Protein AF-A0A0G4KKL7-F1 (afdb_monomer_lite)

Foldseek 3Di:
DDDDDDDDDDDDDDDDDDDDDDDDDDDDDDDDDDDDDDDDDDDDDDDDPDPPPQVVPLPPDDLVNLLVLLVQQLVCCVPPVGSPPCNVVVLSNLVSQLVCLVVVNHPDDLVSCLSSVVLVSLVSLLPRDDDDDDDDDDPDPSNVSNVSSVSSNVSCCVVCPPSSVCSVVVVVVVVCVPPQPAWDFDPDVPDPDTDIDRPPPPPDPDPPPDDDDD

Organism: Verticillium longisporum (NCBI:txid100787)

Secondary structure (DSSP, 8-state):
----PPPP---------------------------------------------S-TTS----HHHHHHHHHHHHHHHHHHSS-GGGHHHHHHHHHHHHHHHHTT--S--HHHHHHTTHHHHHHHHHHS------SSS---HHHHHHHHHHHHHHHHHHHHTHHHHTHHHHHHHHHHHTT---EEEE--TTSSSPEEEE----------------

pLDDT: mean 70.02, std 21.3, range [37.31, 96.19]

Sequence (214 aa):
MSATMAPVQAINVLDPMRLRQRAQRPTPTPSHRRTRQHAKSPLSRSETPSTDDRPADALSMDEDALLDLCDSVRASLRDSQTLGARASHVSKILHSFLEAENQAIPLVDAAIIRHACLDKLLADIIATPRSPPAAEGVPSPLSLDVTTAQRLKKAWETRFRDDYFSMDDARLRSLQRGRLKDVDHAVQQKDQFERYIARASCSDSAVADFEPGQ

Structure (mmCIF, N/CA/C/O backbone):
data_AF-A0A0G4KKL7-F1
#
_entry.id   AF-A0A0G4KKL7-F1
#
loop_
_atom_site.group_PDB
_atom_site.id
_atom_site.type_symbol
_atom_site.label_atom_id
_atom_site.label_alt_id
_atom_site.label_comp_id
_atom_site.label_asym_id
_atom_site.label_entity_id
_atom_site.label_seq_id
_atom_site.pdbx_PDB_ins_code
_atom_site.Cartn_x
_atom_site.Cartn_y
_atom_site.Cartn_z
_atom_site.occupancy
_atom_site.B_iso_or_equiv
_atom_site.auth_seq_id
_atom_site.auth_comp_id
_atom_site.auth_asym_id
_atom_site.auth_atom_id
_atom_site.pdbx_PDB_model_num
ATOM 1 N N . MET A 1 1 ? 11.651 45.899 44.081 1.00 44.78 1 MET A N 1
ATOM 2 C CA . MET A 1 1 ? 11.246 44.939 43.034 1.00 44.78 1 MET A CA 1
ATOM 3 C C . MET A 1 1 ? 11.796 45.471 41.725 1.00 44.78 1 MET A C 1
ATOM 5 O O . MET A 1 1 ? 11.282 46.453 41.211 1.00 44.78 1 MET A O 1
ATOM 9 N N . SER A 1 2 ? 12.947 44.942 41.316 1.00 43.88 2 SER A N 1
ATOM 10 C CA . SER A 1 2 ? 13.795 45.500 40.259 1.00 43.88 2 SER A CA 1
ATOM 11 C C . SER A 1 2 ? 13.382 44.963 38.892 1.00 43.88 2 SER A C 1
ATOM 13 O O . SER A 1 2 ? 13.305 43.751 38.710 1.00 43.88 2 SER A O 1
ATOM 15 N N . ALA A 1 3 ? 13.136 45.866 37.943 1.00 46.41 3 ALA A N 1
ATOM 16 C CA . ALA A 1 3 ? 12.960 45.558 36.531 1.00 46.41 3 ALA A CA 1
ATOM 17 C C . ALA A 1 3 ? 14.300 45.782 35.812 1.00 46.41 3 ALA A C 1
ATOM 19 O O . ALA A 1 3 ? 14.802 46.903 35.769 1.00 46.41 3 ALA A O 1
ATOM 20 N N . THR A 1 4 ? 14.889 44.716 35.271 1.00 57.56 4 THR A N 1
ATOM 21 C CA . THR A 1 4 ? 16.110 44.775 34.458 1.00 57.56 4 THR A CA 1
ATOM 22 C C . THR A 1 4 ? 15.718 44.698 32.985 1.00 57.56 4 THR A C 1
ATOM 24 O O . THR A 1 4 ? 15.349 43.635 32.493 1.00 57.56 4 THR A O 1
ATOM 27 N N . MET A 1 5 ? 15.788 45.833 32.285 1.00 43.22 5 MET A N 1
ATOM 28 C CA . MET A 1 5 ? 15.813 45.891 30.820 1.00 43.22 5 MET A CA 1
ATOM 29 C C . MET A 1 5 ? 17.252 45.688 30.331 1.00 43.22 5 MET A C 1
ATOM 31 O O . MET A 1 5 ? 18.168 46.342 30.827 1.00 43.22 5 MET A O 1
ATOM 35 N N . ALA A 1 6 ? 17.445 44.814 29.344 1.00 52.78 6 ALA A N 1
ATOM 36 C CA . ALA A 1 6 ? 18.704 44.664 28.617 1.00 52.78 6 ALA A CA 1
ATOM 37 C C . ALA A 1 6 ? 18.638 45.430 27.277 1.00 52.78 6 ALA A C 1
ATOM 39 O O . ALA A 1 6 ? 17.612 45.344 26.596 1.00 52.78 6 ALA A O 1
ATOM 40 N N . PRO A 1 7 ? 19.692 46.166 26.876 1.00 57.19 7 PRO A N 1
ATOM 41 C CA . PRO A 1 7 ? 19.723 46.872 25.601 1.00 57.19 7 PRO A CA 1
ATOM 42 C C . PRO A 1 7 ? 20.279 46.025 24.446 1.00 57.19 7 PRO A C 1
ATOM 44 O O . PRO A 1 7 ? 21.209 45.233 24.594 1.00 57.19 7 PRO A O 1
ATOM 47 N N . VAL A 1 8 ? 19.704 46.282 23.272 1.00 48.22 8 VAL A N 1
ATOM 48 C CA . VAL A 1 8 ? 20.134 45.866 21.933 1.00 48.22 8 VAL A CA 1
ATOM 49 C C . VAL A 1 8 ? 21.507 46.466 21.617 1.00 48.22 8 VAL A C 1
ATOM 51 O O . VAL A 1 8 ? 21.688 47.676 21.747 1.00 48.22 8 VAL A O 1
ATOM 54 N N . GLN A 1 9 ? 22.457 45.650 21.149 1.00 50.41 9 GLN A N 1
ATOM 55 C CA . GLN A 1 9 ? 23.682 46.143 20.517 1.00 50.41 9 GLN A CA 1
ATOM 56 C C . GLN A 1 9 ? 23.750 45.702 19.056 1.00 50.41 9 GLN A C 1
ATOM 58 O O . GLN A 1 9 ? 23.796 44.516 18.734 1.00 50.41 9 GLN A O 1
ATOM 63 N N . ALA A 1 10 ? 23.742 46.711 18.189 1.00 45.53 10 ALA A N 1
ATOM 64 C CA . ALA A 1 10 ? 24.123 46.646 16.791 1.00 45.53 10 ALA A CA 1
ATOM 65 C C . ALA A 1 10 ? 25.650 46.529 16.677 1.00 45.53 10 ALA A C 1
ATOM 67 O O . ALA A 1 10 ? 26.373 47.198 17.415 1.00 45.53 10 ALA A O 1
ATOM 68 N N . ILE A 1 11 ? 26.142 45.731 15.727 1.00 49.78 11 ILE A N 1
ATOM 69 C CA . ILE A 1 11 ? 27.563 45.703 15.367 1.00 49.78 11 ILE A CA 1
ATOM 70 C C . ILE A 1 11 ? 27.706 45.971 13.868 1.00 49.78 11 ILE A C 1
ATOM 72 O O . ILE A 1 11 ? 27.417 45.131 13.023 1.00 49.78 11 ILE A O 1
ATOM 76 N N . ASN A 1 12 ? 28.101 47.216 13.612 1.00 41.88 12 ASN A N 1
ATOM 77 C CA . ASN A 1 12 ? 29.030 47.742 12.616 1.00 41.88 12 ASN A CA 1
ATOM 78 C C . ASN A 1 12 ? 29.334 46.940 11.340 1.00 41.88 12 ASN A C 1
ATOM 80 O O . ASN A 1 12 ? 30.017 45.919 11.338 1.00 41.88 12 ASN A O 1
ATOM 84 N N . VAL A 1 13 ? 28.969 47.593 10.239 1.00 47.12 13 VAL A N 1
ATOM 85 C CA . VAL A 1 13 ? 29.627 47.583 8.929 1.00 47.12 13 VAL A CA 1
ATOM 86 C C . VAL A 1 13 ? 31.031 48.201 9.046 1.00 47.12 13 VAL A C 1
ATOM 88 O O . VAL A 1 13 ? 31.152 49.299 9.590 1.00 47.12 13 VAL A O 1
ATOM 91 N N . LEU A 1 14 ? 32.066 47.565 8.477 1.00 43.22 14 LEU A N 1
ATOM 92 C CA . LEU A 1 14 ? 33.215 48.288 7.913 1.00 43.22 14 LEU A CA 1
ATOM 93 C C . LEU A 1 14 ? 33.933 47.497 6.796 1.00 43.22 14 LEU A C 1
ATOM 95 O O . LEU A 1 14 ? 34.240 46.317 6.926 1.00 43.22 14 LEU A O 1
ATOM 99 N N . ASP A 1 15 ? 34.132 48.242 5.715 1.00 42.09 15 ASP A N 1
ATOM 100 C CA . ASP A 1 15 ? 34.657 48.041 4.352 1.00 42.09 15 ASP A CA 1
ATOM 101 C C . ASP A 1 15 ? 36.208 47.809 4.294 1.00 42.09 15 ASP A C 1
ATOM 103 O O . ASP A 1 15 ? 36.817 47.617 5.346 1.00 42.09 15 ASP A O 1
ATOM 107 N N . PRO A 1 16 ? 36.954 48.063 3.189 1.00 52.03 16 PRO A N 1
ATOM 108 C CA . PRO A 1 16 ? 37.095 47.418 1.868 1.00 52.03 16 PRO A CA 1
ATOM 109 C C . PRO A 1 16 ? 38.542 46.910 1.561 1.00 52.03 16 PRO A C 1
ATOM 111 O O . PRO A 1 16 ? 39.519 4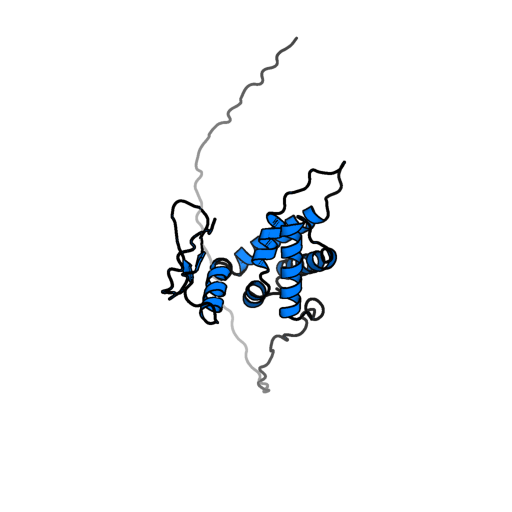7.257 2.216 1.00 52.03 16 PRO A O 1
ATOM 114 N N . MET A 1 17 ? 38.693 46.190 0.437 1.00 41.97 17 MET A N 1
ATOM 115 C CA . MET A 1 17 ? 39.829 46.231 -0.520 1.00 41.97 17 MET A CA 1
ATOM 116 C C . MET A 1 17 ? 41.295 46.226 -0.016 1.00 41.97 17 MET A C 1
ATOM 118 O O . MET A 1 17 ? 41.871 47.269 0.292 1.00 41.97 17 MET A O 1
ATOM 122 N N . ARG A 1 18 ? 42.004 45.104 -0.245 1.00 49.03 18 ARG A N 1
ATOM 123 C CA . ARG A 1 18 ? 43.438 45.120 -0.620 1.00 49.03 18 ARG A CA 1
ATOM 124 C C . ARG A 1 18 ? 43.801 44.105 -1.715 1.00 49.03 18 ARG A C 1
ATOM 126 O O . ARG A 1 18 ? 44.041 42.932 -1.479 1.00 49.03 18 ARG A O 1
ATOM 133 N N . LEU A 1 19 ? 43.827 44.649 -2.929 1.00 44.50 19 LEU A N 1
ATOM 134 C CA . LEU A 1 19 ? 44.804 44.516 -4.018 1.00 44.50 19 LEU A CA 1
ATOM 135 C C . LEU A 1 19 ? 45.992 43.515 -3.888 1.00 44.50 19 LEU A C 1
ATOM 137 O O . LEU A 1 19 ? 46.786 43.603 -2.955 1.00 44.50 19 LEU A O 1
ATOM 141 N N . ARG A 1 20 ? 46.243 42.829 -5.026 1.00 48.22 20 ARG A N 1
ATOM 142 C CA . ARG A 1 20 ? 47.501 42.205 -5.536 1.00 48.22 20 ARG A CA 1
ATOM 143 C C . ARG A 1 20 ? 47.835 40.822 -4.935 1.00 48.22 20 ARG A C 1
ATOM 145 O O . ARG A 1 20 ? 47.800 40.654 -3.736 1.00 48.22 20 ARG A O 1
ATOM 152 N N . GLN A 1 21 ? 48.205 39.785 -5.693 1.00 49.94 21 GLN A N 1
ATOM 153 C CA . GLN A 1 21 ? 49.172 39.749 -6.794 1.00 49.94 21 GLN A CA 1
ATOM 154 C C . GLN A 1 21 ? 48.898 38.612 -7.802 1.00 49.94 21 GLN A C 1
ATOM 156 O O . GLN A 1 21 ? 48.327 37.573 -7.495 1.00 49.94 21 GLN A O 1
ATOM 161 N N . ARG A 1 22 ? 49.370 38.855 -9.024 1.00 46.00 22 ARG A N 1
ATOM 162 C CA . ARG A 1 22 ? 49.388 38.006 -10.217 1.00 46.00 22 ARG A CA 1
ATOM 163 C C . ARG A 1 22 ? 50.756 37.316 -10.308 1.00 46.00 22 ARG A C 1
ATOM 165 O O . ARG A 1 22 ? 51.746 38.034 -10.356 1.00 46.00 22 ARG A O 1
ATOM 172 N N . ALA A 1 23 ? 50.811 35.988 -10.416 1.00 42.03 23 ALA A N 1
ATOM 173 C CA . ALA A 1 23 ? 51.944 35.221 -10.972 1.00 42.03 23 ALA A CA 1
ATOM 174 C C . ALA A 1 23 ? 51.458 33.781 -11.258 1.00 42.03 23 ALA A C 1
ATOM 176 O O . ALA A 1 23 ? 51.039 33.086 -10.346 1.00 42.03 23 ALA A O 1
ATOM 177 N N . GLN A 1 24 ? 51.133 33.435 -12.507 1.00 42.59 24 GLN A N 1
ATOM 178 C CA . GLN A 1 24 ? 51.995 32.759 -13.496 1.00 42.59 24 GLN A CA 1
ATOM 179 C C . GLN A 1 24 ? 52.303 31.271 -13.187 1.00 42.59 24 GLN A C 1
ATOM 181 O O . GLN A 1 24 ? 52.917 30.935 -12.184 1.00 42.59 24 GLN A O 1
ATOM 186 N N . ARG A 1 25 ? 51.850 30.402 -14.112 1.00 45.75 25 ARG A N 1
ATOM 187 C CA . ARG A 1 25 ? 52.109 28.948 -14.245 1.00 45.75 25 ARG A CA 1
ATOM 188 C C . ARG A 1 25 ? 53.609 28.628 -14.381 1.00 45.75 25 ARG A C 1
ATOM 190 O O . ARG A 1 25 ? 54.358 29.470 -14.868 1.00 45.75 25 ARG A O 1
ATOM 197 N N . PRO A 1 26 ? 53.993 27.353 -14.179 1.00 48.41 26 PRO A N 1
ATOM 198 C CA . PRO A 1 26 ? 54.443 26.599 -15.355 1.00 48.41 26 PRO A CA 1
ATOM 199 C C . PRO A 1 26 ? 53.881 25.169 -15.477 1.00 48.41 26 PRO A C 1
ATOM 201 O O . PRO A 1 26 ? 53.512 24.503 -14.517 1.00 48.41 26 PRO A O 1
ATOM 204 N N . THR A 1 27 ? 53.811 24.749 -16.736 1.00 63.09 27 THR A N 1
ATOM 205 C CA . THR A 1 27 ? 53.467 23.441 -17.316 1.00 63.09 27 THR A CA 1
ATOM 206 C C . THR A 1 27 ? 54.493 22.336 -17.020 1.00 63.09 27 THR A C 1
ATOM 208 O O . THR A 1 27 ? 55.684 22.637 -16.993 1.00 63.09 27 THR A O 1
ATOM 211 N N . PRO A 1 28 ? 54.090 21.052 -16.951 1.00 54.44 28 PRO A N 1
ATOM 212 C CA . PRO A 1 28 ? 55.011 19.921 -17.065 1.00 54.44 28 PRO A CA 1
ATOM 213 C C . PRO A 1 28 ? 55.183 19.468 -18.531 1.00 54.44 28 PRO A C 1
ATOM 215 O O . PRO A 1 28 ? 54.204 19.270 -19.249 1.00 54.44 28 PRO A O 1
ATOM 218 N N . THR A 1 29 ? 56.431 19.276 -18.965 1.00 58.38 29 THR A N 1
ATOM 219 C CA . THR A 1 29 ? 56.821 18.643 -20.245 1.00 58.38 29 THR A CA 1
ATOM 220 C C . THR A 1 29 ? 57.598 17.337 -20.009 1.00 58.38 29 THR A C 1
ATOM 222 O O . THR A 1 29 ? 58.081 17.110 -18.900 1.00 58.38 29 THR A O 1
ATOM 225 N N . PRO A 1 30 ? 57.669 16.448 -21.021 1.00 56.47 30 PRO A N 1
ATOM 226 C CA . PRO A 1 30 ? 57.652 14.995 -20.854 1.00 56.47 30 PRO A CA 1
ATOM 227 C C . PRO A 1 30 ? 59.049 14.361 -20.868 1.00 56.47 30 PRO A C 1
ATOM 229 O O . PRO A 1 30 ? 60.007 14.964 -21.346 1.00 56.47 30 PRO A O 1
ATOM 232 N N . SER A 1 31 ? 59.153 13.100 -20.428 1.00 44.56 31 SER A N 1
ATOM 233 C CA . SER A 1 31 ? 60.350 12.288 -20.664 1.00 44.56 31 SER A CA 1
ATOM 234 C C . SER A 1 31 ? 60.025 10.867 -21.140 1.00 44.56 31 SER A C 1
ATOM 236 O O . SER A 1 31 ? 59.065 10.229 -20.712 1.00 44.56 31 SER A O 1
ATOM 238 N N . HIS A 1 32 ? 60.844 10.446 -22.100 1.00 41.75 32 HIS A N 1
ATOM 239 C CA . HIS A 1 32 ? 60.801 9.287 -22.994 1.00 41.75 32 HIS A CA 1
ATOM 240 C C . HIS A 1 32 ? 60.849 7.921 -22.274 1.00 41.75 32 HIS A C 1
ATOM 242 O O . HIS A 1 32 ? 61.602 7.730 -21.330 1.00 41.75 32 HIS A O 1
ATOM 248 N N . ARG A 1 33 ? 59.990 6.956 -22.639 1.00 45.69 33 ARG A N 1
ATOM 249 C CA . ARG A 1 33 ? 60.170 5.880 -23.655 1.00 45.69 33 ARG A CA 1
ATOM 250 C C . ARG A 1 33 ? 61.322 4.884 -23.395 1.00 45.69 33 ARG A C 1
ATOM 252 O O . ARG A 1 33 ? 62.470 5.187 -23.695 1.00 45.69 33 ARG A O 1
ATOM 259 N N . ARG A 1 34 ? 60.964 3.629 -23.076 1.00 44.31 34 ARG A N 1
ATOM 260 C CA . ARG A 1 34 ? 61.624 2.368 -23.517 1.00 44.31 34 ARG A CA 1
ATOM 261 C C . ARG A 1 34 ? 60.657 1.187 -23.290 1.00 44.31 34 ARG A C 1
ATOM 263 O O . ARG A 1 34 ? 60.292 0.910 -22.162 1.00 44.31 34 ARG A O 1
ATOM 270 N N . THR A 1 35 ? 59.914 0.767 -24.317 1.00 48.34 35 THR A N 1
ATOM 271 C CA . THR A 1 35 ? 60.114 -0.398 -25.222 1.00 48.34 35 THR A CA 1
ATOM 272 C C . THR A 1 35 ? 59.902 -1.798 -24.630 1.00 48.34 35 THR A C 1
ATOM 274 O O . THR A 1 35 ? 60.781 -2.314 -23.957 1.00 48.34 35 THR A O 1
ATOM 277 N N . ARG A 1 36 ? 58.784 -2.400 -25.087 1.00 45.41 36 ARG A N 1
ATOM 278 C CA . ARG A 1 36 ? 58.552 -3.779 -25.582 1.00 45.41 36 ARG A CA 1
ATOM 279 C C . ARG A 1 36 ? 59.017 -4.967 -24.727 1.00 45.41 36 ARG A C 1
ATOM 281 O O . ARG A 1 36 ? 60.213 -5.171 -24.594 1.00 45.41 36 ARG A O 1
ATOM 288 N N . GLN A 1 37 ? 58.085 -5.891 -24.460 1.00 47.28 37 GLN A N 1
ATOM 289 C CA . GLN A 1 37 ? 58.114 -7.246 -25.039 1.00 47.28 37 GLN A CA 1
ATOM 290 C C . GLN A 1 37 ? 56.765 -7.975 -24.898 1.00 47.28 37 GLN A C 1
ATOM 292 O O . GLN A 1 37 ? 55.913 -7.610 -24.097 1.00 47.28 37 GLN A O 1
ATOM 297 N N . HIS A 1 38 ? 56.570 -8.935 -25.798 1.00 44.78 38 HIS A N 1
ATOM 298 C CA . HIS A 1 38 ? 55.345 -9.656 -26.121 1.00 44.78 38 HIS A CA 1
ATOM 299 C C . HIS A 1 38 ? 55.000 -10.751 -25.101 1.00 44.78 38 HIS A C 1
ATOM 301 O O . HIS A 1 38 ? 55.885 -11.501 -24.711 1.00 44.78 38 HIS A O 1
ATOM 307 N N . ALA A 1 39 ? 53.708 -10.963 -24.841 1.00 43.75 39 ALA A N 1
ATOM 308 C CA . ALA A 1 39 ? 53.155 -12.297 -24.603 1.00 43.75 39 ALA A CA 1
ATOM 309 C C . ALA A 1 39 ? 51.667 -12.327 -24.991 1.00 43.75 39 ALA A C 1
ATOM 311 O O . ALA A 1 39 ? 50.901 -11.422 -24.675 1.00 43.75 39 ALA A O 1
ATOM 312 N N . LYS A 1 40 ? 51.302 -13.361 -25.749 1.00 45.84 40 LYS A N 1
ATOM 313 C CA . LYS A 1 40 ? 49.960 -13.690 -26.238 1.00 45.84 40 LYS A CA 1
ATOM 314 C C . LYS A 1 40 ? 49.187 -14.413 -25.131 1.00 45.84 40 LYS A C 1
ATOM 316 O O . LYS A 1 40 ? 49.777 -15.317 -24.545 1.00 45.84 40 LYS A O 1
ATOM 321 N N . SER A 1 41 ? 47.901 -14.102 -24.930 1.00 39.34 41 SER A N 1
ATOM 322 C CA . SER A 1 41 ? 46.812 -15.043 -24.562 1.00 39.34 41 SER A CA 1
ATOM 323 C C . SER A 1 41 ? 45.499 -14.301 -24.235 1.00 39.34 41 SER A C 1
ATOM 325 O O . SER A 1 41 ? 45.538 -13.083 -24.075 1.00 39.34 41 SER A O 1
ATOM 327 N N . PRO A 1 42 ? 44.334 -14.981 -24.286 1.00 50.59 42 PRO A N 1
ATOM 328 C CA . PRO A 1 42 ? 43.184 -14.498 -25.045 1.00 50.59 42 PRO A CA 1
ATOM 329 C C . PRO A 1 42 ? 42.015 -13.948 -24.211 1.00 50.59 42 PRO A C 1
ATOM 331 O O . PRO A 1 42 ? 41.919 -14.121 -23.003 1.00 50.59 42 PRO A O 1
ATOM 334 N N . LEU A 1 43 ? 41.117 -13.306 -24.958 1.00 49.50 43 LEU A N 1
ATOM 335 C CA . LEU A 1 43 ? 39.685 -13.095 -24.741 1.00 49.50 43 LEU A CA 1
ATOM 336 C C . LEU A 1 43 ? 39.014 -13.943 -23.634 1.00 49.50 43 LEU A C 1
ATOM 338 O O . LEU A 1 43 ? 38.922 -15.162 -23.749 1.00 49.50 43 LEU A O 1
ATOM 342 N N . SER A 1 44 ? 38.446 -13.255 -22.642 1.00 42.47 44 SER A N 1
ATOM 343 C CA . SER A 1 44 ? 37.220 -13.557 -21.868 1.00 42.47 44 SER A CA 1
ATOM 344 C C . SER A 1 44 ? 37.012 -12.305 -21.001 1.00 42.47 44 SER A C 1
ATOM 346 O O . SER A 1 44 ? 37.861 -12.015 -20.174 1.00 42.47 44 SER A O 1
ATOM 348 N N . ARG A 1 45 ? 36.070 -11.373 -21.190 1.00 51.16 45 ARG A N 1
ATOM 349 C CA . ARG A 1 45 ? 34.636 -11.424 -21.521 1.00 51.16 45 ARG A CA 1
ATOM 350 C C . ARG A 1 45 ? 33.910 -12.584 -20.854 1.00 51.16 45 ARG A C 1
ATOM 352 O O . ARG A 1 45 ? 33.633 -13.583 -21.501 1.00 51.16 45 ARG A O 1
ATOM 359 N N . SER A 1 46 ? 33.648 -12.410 -19.561 1.00 43.66 46 SER A N 1
ATOM 360 C CA . SER A 1 46 ? 32.301 -12.419 -18.976 1.00 43.66 46 SER A CA 1
ATOM 361 C C . SER A 1 46 ? 32.433 -12.339 -17.458 1.00 43.66 46 SER A C 1
ATOM 363 O O . SER A 1 46 ? 32.570 -13.357 -16.796 1.00 43.66 46 SER A O 1
ATOM 365 N N . GLU A 1 47 ? 32.373 -11.131 -16.909 1.00 44.25 47 GLU A N 1
ATOM 366 C CA . GLU A 1 47 ? 31.916 -10.943 -15.532 1.00 44.25 47 GLU A CA 1
ATOM 367 C C . GLU A 1 47 ? 30.520 -10.340 -15.641 1.00 44.25 47 GLU A C 1
ATOM 369 O O . GLU A 1 47 ? 30.318 -9.131 -15.739 1.00 44.25 47 GLU A O 1
ATOM 374 N N . THR A 1 48 ? 29.544 -11.232 -15.765 1.00 48.28 48 THR A N 1
ATOM 375 C CA . THR A 1 48 ? 28.163 -10.927 -15.410 1.00 48.28 48 THR A CA 1
ATOM 376 C C . THR A 1 48 ? 28.147 -10.579 -13.921 1.00 48.28 48 THR A C 1
ATOM 378 O O . THR A 1 48 ? 28.670 -11.375 -13.137 1.00 48.28 48 THR A O 1
ATOM 381 N N . PRO A 1 49 ? 27.564 -9.448 -13.489 1.00 47.25 49 PRO A N 1
ATOM 382 C CA . PRO A 1 49 ? 27.298 -9.246 -12.074 1.00 47.25 49 PRO A CA 1
ATOM 383 C C . PRO A 1 49 ? 26.296 -10.320 -11.641 1.00 47.25 49 PRO A C 1
ATOM 385 O O . PRO A 1 49 ? 25.156 -10.349 -12.110 1.00 47.25 49 PRO A O 1
ATOM 388 N N . SER A 1 50 ? 26.777 -11.250 -10.815 1.00 37.84 50 SER A N 1
ATOM 389 C CA . SER A 1 50 ? 25.998 -12.338 -10.236 1.00 37.84 50 SER A CA 1
ATOM 390 C C . SER A 1 50 ? 24.793 -11.747 -9.514 1.00 37.84 50 SER A C 1
ATOM 392 O O . SER A 1 50 ? 24.919 -11.090 -8.483 1.00 37.84 50 SER A O 1
ATOM 394 N N . THR A 1 51 ? 23.629 -11.931 -10.123 1.00 55.91 51 THR A N 1
ATOM 395 C CA . THR A 1 51 ? 22.323 -11.643 -9.543 1.00 55.91 51 THR A CA 1
ATOM 396 C C . THR A 1 51 ? 21.901 -12.900 -8.801 1.00 55.91 51 THR A C 1
ATOM 398 O O . THR A 1 51 ? 21.122 -13.665 -9.345 1.00 55.91 51 THR A O 1
ATOM 401 N N . ASP A 1 52 ? 22.483 -13.177 -7.635 1.00 50.69 52 ASP A N 1
ATOM 402 C CA . ASP A 1 52 ? 21.902 -14.150 -6.700 1.00 50.69 52 ASP A CA 1
ATOM 403 C C . ASP A 1 52 ? 22.602 -14.095 -5.340 1.00 50.69 52 ASP A C 1
ATOM 405 O O . ASP A 1 52 ? 23.415 -14.933 -4.988 1.00 50.69 52 ASP A O 1
ATOM 409 N N . ASP A 1 53 ? 22.327 -13.031 -4.597 1.00 47.88 53 ASP A N 1
ATOM 410 C CA . ASP A 1 53 ? 22.354 -13.043 -3.128 1.00 47.88 53 ASP A CA 1
ATOM 411 C C . ASP A 1 53 ? 21.313 -12.020 -2.656 1.00 47.88 53 ASP A C 1
ATOM 413 O O . ASP A 1 53 ? 21.547 -11.104 -1.866 1.00 47.88 53 ASP A O 1
ATOM 417 N N . ARG A 1 54 ? 20.121 -12.122 -3.249 1.00 49.50 54 ARG A N 1
ATOM 418 C CA . ARG A 1 54 ? 18.933 -11.442 -2.745 1.00 49.50 54 ARG A CA 1
ATOM 419 C C . ARG A 1 54 ? 18.455 -12.305 -1.571 1.00 49.50 54 ARG A C 1
ATOM 421 O O . ARG A 1 54 ? 18.329 -13.510 -1.772 1.00 49.50 54 ARG A O 1
ATOM 428 N N . PRO A 1 55 ? 18.218 -11.765 -0.361 1.00 45.50 55 PRO A N 1
ATOM 429 C CA . PRO A 1 55 ? 17.743 -12.564 0.767 1.00 45.50 55 PRO A CA 1
ATOM 430 C C . PRO A 1 55 ? 16.373 -13.161 0.415 1.00 45.50 55 PRO A C 1
ATOM 432 O O . PRO A 1 55 ? 15.341 -12.498 0.515 1.00 45.50 55 PRO A O 1
ATOM 435 N N . ALA A 1 56 ? 16.396 -14.403 -0.071 1.00 45.75 56 ALA A N 1
ATOM 436 C CA . ALA A 1 56 ? 15.293 -15.072 -0.756 1.00 45.75 56 ALA A CA 1
ATOM 437 C C . ALA A 1 56 ? 14.108 -15.405 0.165 1.00 45.75 56 ALA A C 1
ATOM 439 O O . ALA A 1 56 ? 13.012 -15.675 -0.315 1.00 45.75 56 ALA A O 1
ATOM 440 N N . ASP A 1 57 ? 14.292 -15.317 1.482 1.00 44.78 57 ASP A N 1
ATOM 441 C CA . ASP A 1 57 ? 13.269 -15.698 2.458 1.00 44.78 57 ASP A CA 1
ATOM 442 C C . ASP A 1 57 ? 12.345 -14.554 2.893 1.00 44.78 57 ASP A C 1
ATOM 444 O O . ASP A 1 57 ? 11.335 -14.799 3.551 1.00 44.78 57 ASP A O 1
ATOM 448 N N . ALA A 1 58 ? 12.636 -13.298 2.534 1.00 47.59 58 ALA A N 1
ATOM 449 C CA . ALA A 1 58 ? 11.807 -12.176 2.979 1.00 47.59 58 ALA A CA 1
ATOM 450 C C . ALA A 1 58 ? 10.503 -12.013 2.175 1.00 47.59 58 ALA A C 1
ATOM 452 O O . ALA A 1 58 ? 9.604 -11.325 2.652 1.00 47.59 58 ALA A O 1
ATOM 453 N N . LEU A 1 59 ? 10.390 -12.636 0.991 1.00 54.00 59 LEU A N 1
ATOM 454 C CA . LEU A 1 59 ? 9.189 -12.614 0.145 1.00 54.00 59 LEU A CA 1
ATOM 455 C C . LEU A 1 59 ? 9.001 -13.885 -0.700 1.00 54.00 59 LEU A C 1
ATOM 457 O O . LEU A 1 59 ? 8.737 -13.809 -1.896 1.00 54.00 59 LEU A O 1
ATOM 461 N N . SER A 1 60 ? 9.038 -15.069 -0.094 1.00 58.81 60 SER A N 1
ATOM 462 C CA . SER A 1 60 ? 8.467 -16.266 -0.744 1.00 58.81 60 SER A CA 1
ATOM 463 C C . SER A 1 60 ? 6.927 -16.245 -0.795 1.00 58.81 60 SER A C 1
ATOM 465 O O . SER A 1 60 ? 6.289 -17.252 -1.094 1.00 58.81 60 SER A O 1
ATOM 467 N N . MET A 1 61 ? 6.317 -15.106 -0.460 1.00 67.38 61 MET A N 1
ATOM 468 C CA . MET A 1 61 ? 4.880 -14.941 -0.348 1.00 67.38 61 MET A CA 1
ATOM 469 C C . MET A 1 61 ? 4.275 -14.632 -1.715 1.00 67.38 61 MET A C 1
ATOM 471 O O . MET A 1 61 ? 4.678 -13.683 -2.383 1.00 67.38 61 MET A O 1
ATOM 475 N N . ASP A 1 62 ? 3.300 -15.451 -2.091 1.00 87.56 62 ASP A N 1
ATOM 476 C CA . ASP A 1 62 ? 2.519 -15.318 -3.315 1.00 87.56 62 ASP A CA 1
ATOM 477 C C . ASP A 1 62 ? 1.796 -13.958 -3.394 1.00 87.56 62 ASP A C 1
ATOM 479 O O . ASP A 1 62 ? 1.334 -13.425 -2.378 1.00 87.56 62 ASP A O 1
ATOM 483 N N . GLU A 1 63 ? 1.691 -13.397 -4.601 1.00 88.75 63 GLU A N 1
ATOM 484 C CA . GLU A 1 63 ? 1.093 -12.074 -4.834 1.00 88.75 63 GLU A CA 1
ATOM 485 C C . GLU A 1 63 ? -0.381 -12.040 -4.400 1.00 88.75 63 GLU A C 1
ATOM 487 O O . GLU A 1 63 ? -0.837 -11.054 -3.812 1.00 88.75 63 GLU A O 1
ATOM 492 N N . ASP A 1 64 ? -1.107 -13.141 -4.604 1.00 90.31 64 ASP A N 1
ATOM 493 C CA . ASP A 1 64 ? -2.510 -13.271 -4.202 1.00 90.31 64 ASP A CA 1
ATOM 494 C C . ASP A 1 64 ? -2.662 -13.421 -2.683 1.00 90.31 64 ASP A C 1
ATOM 496 O O . ASP A 1 64 ? -3.586 -12.864 -2.086 1.00 90.31 64 ASP A O 1
ATOM 500 N N . ALA A 1 65 ? -1.713 -14.087 -2.017 1.00 91.38 65 ALA A N 1
ATOM 501 C CA . ALA A 1 65 ? -1.674 -14.139 -0.557 1.00 91.38 65 ALA A CA 1
ATOM 502 C C . ALA A 1 65 ? -1.415 -12.752 0.059 1.00 91.38 65 ALA A C 1
ATOM 504 O O . ALA A 1 65 ? -1.918 -12.442 1.146 1.00 91.38 65 ALA A O 1
ATOM 505 N N . LEU A 1 66 ? -0.632 -11.907 -0.625 1.00 93.44 66 LEU A N 1
ATOM 506 C CA . LEU A 1 66 ? -0.392 -10.521 -0.222 1.00 93.44 66 LEU A CA 1
ATOM 507 C C . LEU A 1 66 ? -1.622 -9.646 -0.411 1.00 93.44 66 LEU A C 1
ATOM 509 O O . LEU A 1 66 ? -1.930 -8.851 0.480 1.00 93.44 66 LEU A O 1
ATOM 513 N N . LEU A 1 67 ? -2.343 -9.823 -1.515 1.00 93.75 67 LEU A N 1
ATOM 514 C CA . LEU A 1 67 ? -3.624 -9.163 -1.727 1.00 93.75 67 LEU A CA 1
ATOM 515 C C . LEU A 1 67 ? -4.635 -9.544 -0.633 1.00 93.75 67 LEU A C 1
ATOM 517 O O . LEU A 1 67 ? -5.184 -8.653 0.010 1.00 93.75 67 LEU A O 1
ATOM 521 N N . ASP A 1 68 ? -4.799 -10.835 -0.333 1.00 95.06 68 ASP A N 1
ATOM 522 C CA . ASP A 1 68 ? -5.704 -11.310 0.726 1.00 95.06 68 ASP A CA 1
ATOM 523 C C . ASP A 1 68 ? -5.334 -10.753 2.115 1.00 95.06 68 ASP A C 1
ATOM 525 O O . ASP A 1 68 ? -6.200 -10.340 2.894 1.00 95.06 68 ASP A O 1
ATOM 529 N N . LEU A 1 69 ? -4.033 -10.673 2.429 1.00 94.50 69 LEU A N 1
ATOM 530 C CA . LEU A 1 69 ? -3.567 -10.004 3.646 1.00 94.50 69 LEU A CA 1
ATOM 531 C C . LEU A 1 69 ? -4.009 -8.542 3.685 1.00 94.50 69 LEU A C 1
ATOM 533 O O . LEU A 1 69 ? -4.527 -8.090 4.709 1.00 94.50 69 LEU A O 1
ATOM 537 N N . CYS A 1 70 ? -3.786 -7.812 2.594 1.00 94.69 70 CYS A N 1
ATOM 538 C CA . CYS A 1 70 ? -4.138 -6.404 2.514 1.00 94.69 70 CYS A CA 1
ATOM 539 C C . CYS A 1 70 ? -5.650 -6.218 2.656 1.00 94.69 70 CYS A C 1
ATOM 541 O O . CYS A 1 70 ? -6.075 -5.434 3.500 1.00 94.69 70 CYS A O 1
ATOM 543 N N . ASP A 1 71 ? -6.463 -6.972 1.921 1.00 95.31 71 ASP A N 1
ATOM 544 C CA . ASP A 1 71 ? -7.923 -6.867 1.970 1.00 95.31 71 ASP A CA 1
ATOM 545 C C . ASP A 1 71 ? -8.481 -7.187 3.362 1.00 95.31 71 ASP A C 1
ATOM 547 O O . ASP A 1 71 ? -9.307 -6.438 3.889 1.00 95.31 71 ASP A O 1
ATOM 551 N N . SER A 1 72 ? -7.966 -8.232 4.016 1.00 95.62 72 SER A N 1
ATOM 552 C CA . SER A 1 72 ? -8.357 -8.608 5.379 1.00 95.62 72 SER A CA 1
ATOM 553 C C . SER A 1 72 ? -8.039 -7.514 6.410 1.00 95.62 72 SER A C 1
ATOM 555 O O . SER A 1 72 ? -8.871 -7.184 7.266 1.00 95.62 72 SER A O 1
ATOM 557 N N . VAL A 1 73 ? -6.848 -6.913 6.327 1.00 94.75 73 VAL A N 1
ATOM 558 C CA . VAL A 1 73 ? -6.447 -5.823 7.231 1.00 94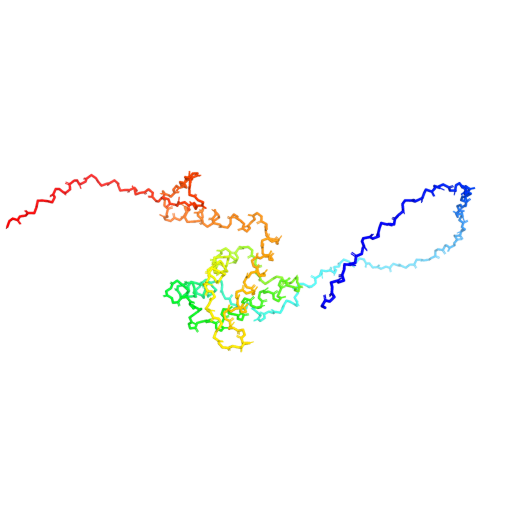.75 73 VAL A CA 1
ATOM 559 C C . VAL A 1 73 ? -7.244 -4.558 6.934 1.00 94.75 73 VAL A C 1
ATOM 561 O O . VAL A 1 73 ? -7.710 -3.899 7.860 1.00 94.75 73 VAL A O 1
ATOM 564 N N . ARG A 1 74 ? -7.465 -4.225 5.660 1.00 94.88 74 ARG A N 1
ATOM 565 C CA . ARG A 1 74 ? -8.256 -3.054 5.263 1.00 94.88 74 ARG A CA 1
ATOM 566 C C . ARG A 1 74 ? -9.715 -3.167 5.694 1.00 94.88 74 ARG A C 1
ATOM 568 O O . ARG A 1 74 ? -10.276 -2.172 6.143 1.00 94.88 74 ARG A O 1
ATOM 575 N N . ALA A 1 75 ? -10.313 -4.356 5.617 1.00 94.12 75 ALA A N 1
ATOM 576 C CA . ALA A 1 75 ? -11.634 -4.613 6.189 1.00 94.12 75 ALA A CA 1
ATOM 577 C C . ALA A 1 75 ? -11.630 -4.360 7.706 1.00 94.12 75 ALA A C 1
ATOM 579 O O . ALA A 1 75 ? -12.432 -3.577 8.207 1.00 94.12 75 ALA A O 1
ATOM 580 N N . SER A 1 76 ? -10.639 -4.903 8.420 1.00 92.50 76 SER A N 1
ATOM 581 C CA . SER A 1 76 ? -10.498 -4.699 9.871 1.00 92.50 76 SER A CA 1
ATOM 582 C C . SER A 1 76 ? -10.324 -3.223 10.253 1.00 92.50 76 SER A C 1
ATOM 584 O O . SER A 1 76 ? -10.922 -2.768 11.230 1.00 92.50 76 SER A O 1
ATOM 586 N N . LEU A 1 77 ? -9.550 -2.459 9.476 1.00 91.88 77 LEU A N 1
ATOM 587 C CA . LEU A 1 77 ? -9.341 -1.024 9.683 1.00 91.88 77 LEU A CA 1
ATOM 588 C C . LEU A 1 77 ? -10.629 -0.220 9.476 1.00 91.88 77 LEU A C 1
ATOM 590 O O . LEU A 1 77 ? -10.882 0.719 10.229 1.00 91.88 77 LEU A O 1
ATOM 594 N N . ARG A 1 78 ? -11.462 -0.600 8.501 1.00 91.06 78 ARG A N 1
ATOM 595 C CA . ARG A 1 78 ? -12.764 0.040 8.256 1.00 91.06 78 ARG A CA 1
AT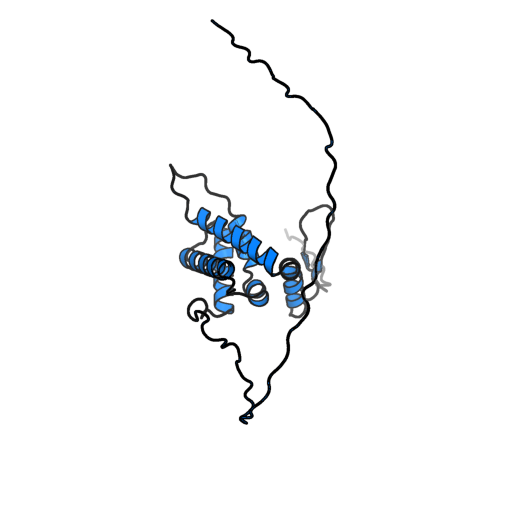OM 596 C C . ARG A 1 78 ? -13.777 -0.277 9.350 1.00 91.06 78 ARG A C 1
ATOM 598 O O . ARG A 1 78 ? -14.466 0.630 9.806 1.00 91.06 78 ARG A O 1
ATOM 605 N N . ASP A 1 79 ? -13.829 -1.531 9.785 1.00 89.75 79 ASP A N 1
ATOM 606 C CA . ASP A 1 79 ? -14.866 -2.007 10.703 1.00 89.75 79 ASP A CA 1
ATOM 607 C C . ASP A 1 79 ? -14.539 -1.694 12.167 1.00 89.75 79 ASP A C 1
ATOM 609 O O . ASP A 1 79 ? -15.420 -1.347 12.952 1.00 89.75 79 ASP A O 1
ATOM 613 N N . SER A 1 80 ? -13.265 -1.821 12.550 1.00 85.69 80 SER A N 1
ATOM 614 C CA . SER A 1 80 ? -12.830 -1.784 13.952 1.00 85.69 80 SER A CA 1
ATOM 615 C C . SER A 1 80 ? -11.766 -0.732 14.260 1.00 85.69 80 SER A C 1
ATOM 617 O O . SER A 1 80 ? -11.390 -0.594 15.420 1.00 85.69 80 SER A O 1
ATOM 619 N N . GLN A 1 81 ? -11.253 -0.006 13.255 1.00 86.69 81 GLN A N 1
ATOM 620 C CA . GLN A 1 81 ? -10.116 0.919 13.405 1.00 86.69 81 GLN A CA 1
ATOM 621 C C . GLN A 1 81 ? -8.864 0.259 14.015 1.00 86.69 81 GLN A C 1
ATOM 623 O O . GLN A 1 81 ? -8.022 0.915 14.629 1.00 86.69 81 GLN A O 1
ATOM 628 N N . THR A 1 82 ? -8.723 -1.056 13.833 1.00 87.88 82 THR A N 1
ATOM 629 C CA . THR A 1 82 ? -7.551 -1.832 14.248 1.00 87.88 82 THR A CA 1
ATOM 630 C C . THR A 1 82 ? -7.027 -2.665 13.084 1.00 87.88 82 THR A C 1
ATOM 632 O O . THR A 1 82 ? -7.754 -2.961 12.138 1.00 87.88 82 THR A O 1
ATOM 635 N N . LEU A 1 83 ? -5.767 -3.096 13.162 1.00 86.69 83 LEU A N 1
ATOM 636 C CA . LEU A 1 83 ? -5.166 -3.990 12.162 1.00 86.69 83 LEU A CA 1
ATOM 637 C C . LEU A 1 83 ? -5.739 -5.428 12.199 1.00 86.69 83 LEU A C 1
ATOM 639 O O . LEU A 1 83 ? -5.371 -6.261 11.370 1.00 86.69 83 LEU A O 1
ATOM 643 N N . GLY A 1 84 ? -6.624 -5.734 13.155 1.00 88.75 84 GLY A N 1
ATOM 644 C CA . GLY A 1 84 ? -7.303 -7.023 13.272 1.00 88.75 84 GLY A CA 1
ATOM 645 C C . GLY A 1 84 ? -6.390 -8.193 13.656 1.00 88.75 84 GLY A C 1
ATOM 646 O O . GLY A 1 84 ? -5.272 -8.026 14.145 1.00 88.75 84 GLY A O 1
ATOM 647 N N . ALA A 1 85 ? -6.869 -9.418 13.419 1.00 90.00 85 ALA A N 1
ATOM 648 C CA . ALA A 1 85 ? -6.173 -10.654 13.799 1.00 90.00 85 ALA A CA 1
ATOM 649 C C . ALA A 1 85 ? -4.811 -10.841 13.103 1.00 90.00 85 ALA A C 1
ATOM 651 O O . ALA A 1 85 ? -3.947 -11.563 13.600 1.00 90.00 85 ALA A O 1
ATOM 652 N N . ARG A 1 86 ? -4.605 -10.177 11.959 1.00 90.25 86 ARG A N 1
ATOM 653 C CA . ARG A 1 86 ? -3.379 -10.263 11.150 1.00 90.25 86 ARG A CA 1
ATOM 654 C C . ARG A 1 86 ? -2.403 -9.109 11.411 1.00 90.25 86 ARG A C 1
ATOM 656 O O . ARG A 1 86 ? -1.422 -8.986 10.681 1.00 90.25 86 ARG A O 1
ATOM 663 N N . ALA A 1 87 ? -2.620 -8.318 12.469 1.00 88.88 87 ALA A N 1
ATOM 664 C CA . ALA A 1 87 ? -1.791 -7.169 12.844 1.00 88.88 87 ALA A CA 1
ATOM 665 C C . ALA A 1 87 ? -0.289 -7.486 12.879 1.00 88.88 87 ALA A C 1
ATOM 667 O O . ALA A 1 87 ? 0.511 -6.833 12.221 1.00 88.88 87 ALA A O 1
ATOM 668 N N . SER A 1 88 ? 0.099 -8.552 13.580 1.00 90.00 88 SER A N 1
ATOM 669 C CA . SER A 1 88 ? 1.510 -8.932 13.705 1.00 90.00 88 SER A CA 1
ATOM 670 C C . SER A 1 88 ? 2.155 -9.295 12.365 1.00 90.00 88 SER A C 1
ATOM 672 O O . SER A 1 88 ? 3.351 -9.078 12.179 1.00 90.00 88 SER A O 1
ATOM 674 N N . HIS A 1 89 ? 1.378 -9.847 11.433 1.00 91.38 89 HIS A N 1
ATOM 675 C CA . HIS A 1 89 ? 1.861 -10.238 10.117 1.00 91.38 89 HIS A CA 1
ATOM 676 C C . HIS A 1 89 ? 2.052 -9.006 9.227 1.00 91.38 89 HIS A C 1
ATOM 678 O O . HIS A 1 89 ? 3.126 -8.827 8.654 1.00 91.38 89 HIS A O 1
ATOM 684 N N . VAL A 1 90 ? 1.056 -8.114 9.174 1.00 92.88 90 VAL A N 1
ATOM 685 C CA . VAL A 1 90 ? 1.153 -6.890 8.369 1.00 92.88 90 VAL A CA 1
ATOM 686 C C . VAL A 1 90 ? 2.245 -5.955 8.887 1.00 92.88 90 VAL A C 1
ATOM 688 O O . VAL A 1 90 ? 3.039 -5.477 8.084 1.00 92.88 90 VAL A O 1
ATOM 691 N N . SER A 1 91 ? 2.393 -5.783 10.206 1.00 92.69 91 SER A N 1
ATOM 692 C CA . SER A 1 91 ? 3.484 -4.984 10.781 1.00 92.69 91 SER A CA 1
ATOM 693 C C . SER A 1 91 ? 4.854 -5.512 10.351 1.00 92.69 91 SER A C 1
ATOM 695 O O . SER A 1 91 ? 5.693 -4.747 9.881 1.00 92.69 91 SER A O 1
ATOM 697 N N . LYS A 1 92 ? 5.085 -6.830 10.440 1.00 92.69 92 LYS A N 1
ATOM 698 C CA . LYS A 1 92 ? 6.356 -7.447 10.021 1.00 92.69 92 LYS A CA 1
ATOM 699 C C . LYS A 1 92 ? 6.666 -7.196 8.546 1.00 92.69 92 LYS A C 1
ATOM 701 O O . LYS A 1 92 ? 7.806 -6.872 8.228 1.00 92.69 92 LYS A O 1
ATOM 706 N N . ILE A 1 93 ? 5.666 -7.314 7.673 1.00 93.44 93 ILE A N 1
ATOM 707 C CA . ILE A 1 93 ? 5.825 -7.087 6.231 1.00 93.44 93 ILE A CA 1
ATOM 708 C C . ILE A 1 93 ? 6.098 -5.609 5.925 1.00 93.44 93 ILE A C 1
ATOM 710 O O . ILE A 1 93 ? 6.996 -5.290 5.153 1.00 93.44 93 ILE A O 1
ATOM 714 N N . LEU A 1 94 ? 5.384 -4.680 6.564 1.00 94.38 94 LEU A N 1
ATOM 715 C CA . LEU A 1 94 ? 5.644 -3.250 6.378 1.00 94.38 94 LEU A CA 1
ATOM 716 C C . LEU A 1 94 ? 7.054 -2.867 6.845 1.00 94.38 94 LEU A C 1
ATOM 718 O O . LEU A 1 94 ? 7.734 -2.077 6.188 1.00 94.38 94 LEU A O 1
ATOM 722 N N . HIS A 1 95 ? 7.512 -3.455 7.951 1.00 93.62 95 HIS A N 1
ATOM 723 C CA . HIS A 1 95 ? 8.876 -3.277 8.432 1.00 93.62 95 HIS A CA 1
ATOM 724 C C . HIS A 1 95 ? 9.915 -3.880 7.478 1.00 93.62 95 HIS A C 1
ATOM 726 O O . HIS A 1 95 ? 10.905 -3.210 7.192 1.00 93.62 95 HIS A O 1
ATOM 732 N N . SER A 1 96 ? 9.696 -5.086 6.943 1.00 92.88 96 SER A N 1
ATOM 733 C CA . SER A 1 96 ? 10.634 -5.699 5.993 1.00 92.88 96 SER A CA 1
ATOM 734 C C . SER A 1 96 ? 10.726 -4.910 4.686 1.00 92.88 96 SER A C 1
ATOM 736 O O . SER A 1 96 ? 11.829 -4.695 4.184 1.00 92.88 96 SER A O 1
ATOM 738 N N . PHE A 1 97 ? 9.604 -4.393 4.174 1.00 94.06 97 PHE A N 1
ATOM 739 C CA . PHE A 1 97 ? 9.601 -3.493 3.021 1.00 94.06 97 PHE A CA 1
ATOM 740 C C . PHE A 1 97 ? 10.379 -2.209 3.295 1.00 94.06 97 PHE A C 1
ATOM 742 O O . PHE A 1 97 ? 11.167 -1.787 2.452 1.00 94.06 97 PHE A O 1
ATOM 749 N N . LEU A 1 98 ? 10.198 -1.596 4.468 1.00 94.56 98 LEU A N 1
ATOM 750 C CA . LEU A 1 98 ? 10.907 -0.364 4.804 1.00 94.56 98 LEU A CA 1
ATOM 751 C C . LEU A 1 98 ? 12.416 -0.591 4.949 1.00 94.56 98 LEU A C 1
ATOM 753 O O . LEU A 1 98 ? 13.202 0.225 4.473 1.00 94.56 98 LEU A O 1
ATOM 757 N N . GLU A 1 99 ? 12.822 -1.685 5.591 1.00 93.44 99 GLU A N 1
ATOM 758 C CA . GLU A 1 99 ? 14.230 -2.077 5.707 1.00 93.44 99 GLU A CA 1
ATOM 759 C C . GLU A 1 99 ? 14.865 -2.295 4.332 1.00 93.44 99 GLU A C 1
ATOM 761 O O . GLU A 1 99 ? 15.922 -1.739 4.039 1.00 93.44 99 GLU A O 1
ATOM 766 N N . ALA A 1 100 ? 14.183 -3.026 3.455 1.00 91.25 100 ALA A N 1
ATOM 767 C CA . ALA A 1 100 ? 14.618 -3.265 2.087 1.00 91.25 100 ALA A CA 1
ATOM 768 C C . ALA A 1 100 ? 14.778 -1.976 1.264 1.00 91.25 100 ALA A C 1
ATOM 770 O O . ALA A 1 100 ? 15.779 -1.801 0.566 1.00 91.25 100 ALA A O 1
ATOM 771 N N . GLU A 1 101 ? 13.826 -1.044 1.376 1.00 92.69 101 GLU A N 1
ATOM 772 C CA . GLU A 1 101 ? 13.923 0.274 0.737 1.00 92.69 101 GLU A CA 1
ATOM 773 C C . GLU A 1 101 ? 15.105 1.087 1.296 1.00 92.69 101 GLU A C 1
ATOM 775 O O . GLU A 1 101 ? 15.851 1.694 0.528 1.00 92.69 101 GLU A O 1
ATOM 780 N N . ASN A 1 102 ? 15.344 1.055 2.614 1.00 90.94 102 ASN A N 1
ATOM 781 C CA . ASN A 1 102 ? 16.487 1.742 3.234 1.00 90.94 102 ASN A CA 1
ATOM 782 C C . ASN A 1 102 ? 17.838 1.144 2.808 1.00 90.94 102 ASN A C 1
ATOM 784 O O . ASN A 1 102 ? 18.826 1.870 2.710 1.00 90.94 102 ASN A O 1
ATOM 788 N N . GLN A 1 103 ? 17.886 -0.164 2.553 1.00 91.19 103 GLN A N 1
ATOM 789 C CA . GLN A 1 103 ? 19.072 -0.868 2.059 1.00 91.19 103 GLN A CA 1
ATOM 790 C C . GLN A 1 103 ? 19.263 -0.724 0.540 1.00 91.19 103 GLN A C 1
ATOM 792 O O . GLN A 1 103 ? 20.234 -1.246 -0.000 1.00 91.19 103 GLN A O 1
ATOM 797 N N . ALA A 1 104 ? 18.359 -0.018 -0.152 1.00 88.19 104 ALA A N 1
ATOM 798 C CA . ALA A 1 104 ? 18.318 0.087 -1.609 1.00 88.19 104 ALA A CA 1
ATOM 799 C C . ALA A 1 104 ? 18.226 -1.278 -2.328 1.00 88.19 104 ALA A C 1
ATOM 801 O O . ALA A 1 104 ? 18.623 -1.402 -3.488 1.00 88.19 104 ALA A O 1
ATOM 802 N N . ILE A 1 105 ? 17.658 -2.291 -1.661 1.00 89.31 105 ILE A N 1
ATOM 803 C CA . ILE A 1 105 ? 17.364 -3.620 -2.217 1.00 89.31 105 ILE A CA 1
ATOM 804 C C . ILE A 1 105 ? 15.844 -3.792 -2.198 1.00 89.31 105 ILE A C 1
ATOM 806 O O . ILE A 1 105 ? 15.307 -4.516 -1.360 1.00 89.31 105 ILE A O 1
ATOM 810 N N . PRO A 1 106 ? 15.110 -3.087 -3.073 1.00 86.00 106 PRO A N 1
ATOM 811 C CA . PRO A 1 106 ? 13.664 -3.061 -2.992 1.00 86.00 106 PRO A CA 1
ATOM 812 C C . PRO A 1 106 ? 13.052 -4.449 -3.181 1.00 86.00 106 PRO A C 1
ATOM 814 O O . PRO A 1 106 ? 13.348 -5.184 -4.127 1.00 86.00 106 PRO A O 1
ATOM 817 N N . LEU A 1 107 ? 12.154 -4.785 -2.262 1.00 88.12 107 LEU A N 1
ATOM 818 C CA . LEU A 1 107 ? 11.462 -6.065 -2.233 1.00 88.12 107 LEU A CA 1
ATOM 819 C C . LEU A 1 107 ? 10.241 -6.088 -3.162 1.00 88.12 107 LEU A C 1
ATOM 821 O O . LEU A 1 107 ? 9.975 -7.109 -3.786 1.00 88.12 107 LEU A O 1
ATOM 825 N N . VAL A 1 108 ? 9.567 -4.948 -3.318 1.00 90.00 108 VAL A N 1
ATOM 826 C CA . VAL A 1 108 ? 8.372 -4.801 -4.158 1.00 90.00 108 VAL A CA 1
ATOM 827 C C . VAL A 1 108 ? 8.605 -3.829 -5.311 1.00 90.00 108 VAL A C 1
ATOM 829 O O . VAL A 1 108 ? 9.390 -2.874 -5.213 1.00 90.00 108 VAL A O 1
ATOM 832 N N . ASP A 1 109 ? 7.915 -4.072 -6.418 1.00 91.75 109 ASP A N 1
ATOM 833 C CA . ASP A 1 109 ? 7.837 -3.170 -7.560 1.00 91.75 109 ASP A CA 1
ATOM 834 C C . ASP A 1 109 ? 6.454 -2.496 -7.641 1.00 91.75 109 ASP A C 1
ATOM 836 O O . ASP A 1 109 ? 5.551 -2.759 -6.843 1.00 91.75 109 ASP A O 1
ATOM 840 N N . ALA A 1 110 ? 6.283 -1.596 -8.610 1.00 90.19 110 ALA A N 1
ATOM 841 C CA . ALA A 1 110 ? 5.018 -0.893 -8.799 1.00 90.19 110 ALA A CA 1
ATOM 842 C C . ALA A 1 110 ? 3.861 -1.837 -9.177 1.00 90.19 110 ALA A C 1
ATOM 844 O O . ALA A 1 110 ? 2.707 -1.528 -8.881 1.00 90.19 110 ALA A O 1
ATOM 845 N N . ALA A 1 111 ? 4.143 -2.975 -9.823 1.00 90.31 111 ALA A N 1
ATOM 846 C CA . ALA A 1 111 ? 3.122 -3.937 -10.218 1.00 90.31 111 ALA A CA 1
ATOM 847 C C . ALA A 1 111 ? 2.543 -4.652 -8.992 1.00 90.31 111 ALA A C 1
ATOM 849 O O . ALA A 1 111 ? 1.321 -4.679 -8.849 1.00 90.31 111 ALA A O 1
ATOM 850 N N . ILE A 1 112 ? 3.402 -5.108 -8.077 1.00 92.12 112 ILE A N 1
ATOM 851 C CA . ILE A 1 112 ? 3.015 -5.744 -6.812 1.00 92.12 112 ILE A CA 1
ATOM 852 C C . ILE A 1 112 ? 2.275 -4.750 -5.914 1.00 92.12 112 ILE A C 1
ATOM 854 O O . ILE A 1 112 ? 1.209 -5.070 -5.390 1.00 92.12 112 ILE A O 1
ATOM 858 N N . ILE A 1 113 ? 2.783 -3.515 -5.776 1.00 93.69 113 ILE A N 1
ATOM 859 C CA . ILE A 1 113 ? 2.098 -2.461 -5.003 1.00 93.69 113 ILE A CA 1
ATOM 860 C C . ILE A 1 113 ? 0.695 -2.222 -5.559 1.00 93.69 113 ILE A C 1
ATOM 862 O O . ILE A 1 113 ? -0.271 -2.111 -4.797 1.00 93.69 113 ILE A O 1
ATOM 866 N N . ARG A 1 114 ? 0.572 -2.177 -6.891 1.00 92.62 114 ARG A N 1
ATOM 867 C CA . ARG A 1 114 ? -0.713 -1.983 -7.549 1.00 92.62 114 ARG A CA 1
ATOM 868 C C . ARG A 1 114 ? -1.656 -3.162 -7.318 1.00 92.62 114 ARG A C 1
ATOM 870 O O . ARG A 1 114 ? -2.804 -2.902 -6.955 1.00 92.62 114 ARG A O 1
ATOM 877 N N . HIS A 1 115 ? -1.175 -4.391 -7.533 1.00 91.12 115 HIS A N 1
ATOM 878 C CA . HIS A 1 115 ? -1.930 -5.644 -7.406 1.00 91.12 115 HIS A CA 1
ATOM 879 C C . HIS A 1 115 ? -2.468 -5.821 -5.992 1.00 91.12 115 HIS A C 1
ATOM 881 O O . HIS A 1 115 ? -3.678 -5.815 -5.800 1.00 91.12 115 HIS A O 1
ATOM 887 N N . ALA A 1 116 ? -1.584 -5.830 -4.993 1.00 92.69 116 ALA A N 1
ATOM 888 C CA . ALA A 1 116 ? -1.942 -6.031 -3.591 1.00 92.69 116 ALA A CA 1
ATOM 889 C C . ALA A 1 116 ? -2.566 -4.794 -2.914 1.00 92.69 116 ALA A C 1
ATOM 891 O O . ALA A 1 116 ? -2.834 -4.808 -1.716 1.00 92.69 116 ALA A O 1
ATOM 892 N N . CYS A 1 117 ? -2.788 -3.701 -3.653 1.00 93.44 117 CYS A N 1
ATOM 893 C CA . CYS A 1 117 ? -3.348 -2.452 -3.125 1.00 93.44 117 CYS A CA 1
ATOM 894 C C . CYS A 1 117 ? -2.593 -1.897 -1.900 1.00 93.44 117 CYS A C 1
ATOM 896 O O . CYS A 1 117 ? -3.200 -1.344 -0.974 1.00 93.44 117 CYS A O 1
ATOM 898 N N . LEU A 1 118 ? -1.262 -2.032 -1.895 1.00 94.81 118 LEU A N 1
ATOM 899 C CA . LEU A 1 118 ? -0.417 -1.658 -0.760 1.00 94.81 118 LEU A CA 1
ATOM 900 C C . LEU A 1 118 ? -0.457 -0.150 -0.480 1.00 94.81 118 LEU A C 1
ATOM 902 O O . LEU A 1 118 ? -0.563 0.250 0.672 1.00 94.81 118 LEU A O 1
ATOM 906 N N . ASP A 1 119 ? -0.443 0.698 -1.509 1.00 94.38 119 ASP A N 1
ATOM 907 C CA . ASP A 1 119 ? -0.640 2.155 -1.400 1.00 94.38 119 ASP A CA 1
ATOM 908 C C . ASP A 1 119 ? -1.917 2.522 -0.629 1.00 94.38 119 ASP A C 1
ATOM 910 O O . ASP A 1 119 ? -1.914 3.430 0.205 1.00 94.38 119 ASP A O 1
ATOM 914 N N . LYS A 1 120 ? -3.004 1.783 -0.863 1.00 94.75 120 LYS A N 1
ATOM 915 C CA . LYS A 1 120 ? -4.281 2.009 -0.194 1.00 94.75 120 LYS A CA 1
ATOM 916 C C . LYS A 1 120 ? -4.289 1.490 1.235 1.00 94.75 120 LYS A C 1
ATOM 918 O O . LYS A 1 120 ? -4.852 2.150 2.102 1.00 94.75 120 LYS A O 1
ATOM 923 N N . LEU A 1 121 ? -3.642 0.354 1.493 1.00 95.88 121 LEU A N 1
ATOM 924 C CA . LEU A 1 121 ? -3.416 -0.118 2.857 1.00 95.88 121 LEU A CA 1
ATOM 925 C C . LEU A 1 121 ? -2.627 0.924 3.663 1.00 95.88 121 LEU A C 1
ATOM 927 O O . LEU A 1 121 ? -3.026 1.257 4.775 1.00 95.88 121 LEU A O 1
ATOM 931 N N . LEU A 1 122 ? -1.550 1.485 3.098 1.00 95.69 122 LEU A N 1
ATOM 932 C CA . LEU A 1 122 ? -0.784 2.546 3.756 1.00 95.69 122 LEU A CA 1
ATOM 933 C C . LEU A 1 122 ? -1.661 3.762 4.059 1.00 95.69 122 LEU A C 1
ATOM 935 O O . LEU A 1 122 ? -1.601 4.291 5.166 1.00 95.69 122 LEU A O 1
ATOM 939 N N . ALA A 1 123 ? -2.477 4.199 3.097 1.00 94.44 123 ALA A N 1
ATOM 940 C CA . ALA A 1 123 ? -3.396 5.313 3.297 1.00 94.44 123 ALA A CA 1
ATOM 941 C C . ALA A 1 123 ? -4.389 5.042 4.441 1.00 94.44 123 ALA A C 1
ATOM 943 O O . ALA A 1 123 ? -4.560 5.904 5.300 1.00 94.44 123 ALA A O 1
ATOM 944 N N . ASP A 1 124 ? -4.971 3.841 4.495 1.00 93.94 124 ASP A N 1
ATOM 945 C CA . ASP A 1 124 ? -5.932 3.447 5.531 1.00 93.94 124 ASP A CA 1
ATOM 946 C C . ASP A 1 124 ? -5.267 3.382 6.924 1.00 93.94 124 ASP A C 1
ATOM 948 O O . ASP A 1 124 ? -5.812 3.899 7.901 1.00 93.94 124 ASP A O 1
ATOM 952 N N . ILE A 1 125 ? -4.047 2.836 7.023 1.00 93.06 125 ILE A N 1
ATOM 953 C CA . ILE A 1 125 ? -3.268 2.818 8.275 1.00 93.06 125 ILE A CA 1
ATOM 954 C C . ILE A 1 125 ? -2.965 4.247 8.738 1.00 93.06 125 ILE A C 1
ATOM 956 O O . ILE A 1 125 ? -3.176 4.576 9.901 1.00 93.06 125 ILE A O 1
ATOM 960 N N . ILE A 1 126 ? -2.501 5.117 7.836 1.00 93.44 126 ILE A N 1
ATOM 961 C CA . ILE A 1 126 ? -2.149 6.509 8.160 1.00 93.44 126 ILE A CA 1
ATOM 962 C C . ILE A 1 126 ? -3.382 7.320 8.576 1.00 93.44 126 ILE A C 1
ATOM 964 O O . ILE A 1 126 ? -3.278 8.185 9.445 1.00 93.44 126 ILE A O 1
ATOM 968 N N . ALA A 1 127 ? -4.535 7.055 7.960 1.00 89.94 127 ALA A N 1
ATOM 969 C CA . ALA A 1 127 ? -5.797 7.717 8.271 1.00 89.94 127 ALA A CA 1
ATOM 970 C C . ALA A 1 127 ? -6.436 7.220 9.578 1.00 89.94 127 ALA A C 1
ATOM 972 O O . ALA A 1 127 ? -7.369 7.852 10.077 1.00 89.94 127 ALA A O 1
ATOM 973 N N . THR A 1 128 ? -5.951 6.109 10.141 1.00 86.00 128 THR A N 1
ATOM 974 C CA . THR A 1 128 ? -6.499 5.552 11.378 1.00 86.00 128 THR A CA 1
ATOM 975 C C . THR A 1 128 ? -6.270 6.537 12.530 1.00 86.00 128 THR A C 1
ATOM 977 O O . THR A 1 128 ? -5.127 6.930 12.790 1.00 86.00 128 THR A O 1
ATOM 980 N N . PRO A 1 129 ? -7.332 6.969 13.234 1.00 75.00 129 PRO A N 1
ATOM 981 C CA . PRO A 1 129 ? -7.202 7.948 14.300 1.00 75.00 129 PRO A CA 1
ATOM 982 C C . PRO A 1 129 ? -6.308 7.397 15.411 1.00 75.00 129 PRO A C 1
ATOM 984 O O . PRO A 1 129 ? -6.487 6.281 15.901 1.00 75.00 129 PRO A O 1
ATOM 987 N N . ARG A 1 130 ? -5.330 8.201 15.834 1.00 67.50 130 ARG A N 1
ATOM 988 C CA . ARG A 1 130 ? -4.472 7.842 16.962 1.00 67.50 130 ARG A CA 1
ATOM 989 C C . ARG A 1 130 ? -5.339 7.829 18.217 1.00 67.50 130 ARG A C 1
ATOM 991 O O . ARG A 1 130 ? -5.835 8.878 18.624 1.00 67.50 130 ARG A O 1
ATOM 998 N N . SER A 1 131 ? -5.513 6.655 18.823 1.00 59.94 131 SER A N 1
ATOM 999 C CA . SER A 1 131 ? -6.123 6.568 20.152 1.00 59.94 131 SER A CA 1
ATOM 1000 C C . SER A 1 131 ? -5.368 7.513 21.101 1.00 59.94 131 SER A C 1
ATOM 1002 O O . SER A 1 131 ? -4.131 7.573 21.018 1.00 59.94 131 SER A O 1
ATOM 1004 N N . PRO A 1 132 ? -6.067 8.296 21.948 1.00 55.50 132 PRO A N 1
ATOM 1005 C CA . PRO A 1 132 ? -5.408 9.151 22.925 1.00 55.50 132 PRO A CA 1
ATOM 1006 C C . PRO A 1 132 ? -4.421 8.313 23.748 1.00 55.50 132 PRO A C 1
ATOM 1008 O O . PRO A 1 132 ? -4.702 7.143 24.019 1.00 55.50 132 PRO A O 1
ATOM 1011 N N . PRO A 1 133 ? -3.249 8.868 24.109 1.00 54.06 133 PRO A N 1
ATOM 1012 C CA . PRO A 1 133 ? -2.218 8.112 24.804 1.00 54.06 133 PRO A CA 1
ATOM 1013 C C . PRO A 1 133 ? -2.805 7.543 26.097 1.00 54.06 133 PRO A C 1
ATOM 1015 O O . PRO A 1 133 ? -3.087 8.280 27.041 1.00 54.06 133 PRO A O 1
ATOM 1018 N N . ALA A 1 134 ? -3.016 6.228 26.128 1.00 53.81 134 ALA A N 1
ATOM 1019 C CA . ALA A 1 134 ? -3.273 5.527 27.369 1.00 53.81 134 ALA A CA 1
ATOM 1020 C C . ALA A 1 134 ? -2.006 5.680 28.218 1.00 53.81 134 ALA A C 1
ATOM 1022 O O . ALA A 1 134 ? -0.945 5.261 27.774 1.00 53.81 134 ALA A O 1
ATOM 1023 N N . ALA A 1 135 ? -2.139 6.368 29.356 1.00 55.06 135 ALA A N 1
ATOM 1024 C CA . ALA A 1 135 ? -1.190 6.494 30.464 1.00 55.06 135 ALA A CA 1
ATOM 1025 C C . ALA A 1 135 ? 0.314 6.341 30.124 1.00 55.06 135 ALA A C 1
ATOM 1027 O O . ALA A 1 135 ? 0.811 5.244 29.913 1.00 55.06 135 ALA A O 1
ATOM 1028 N N . GLU A 1 136 ? 1.030 7.469 30.164 1.00 53.72 136 GLU A N 1
ATOM 1029 C CA . GLU A 1 136 ? 2.494 7.597 30.264 1.00 53.72 136 GLU A CA 1
ATOM 1030 C C . GLU A 1 136 ? 3.377 6.674 29.395 1.00 53.72 136 GLU A C 1
ATOM 1032 O O . GLU A 1 136 ? 3.731 5.550 29.740 1.00 53.72 136 GLU A O 1
ATOM 1037 N N . GLY A 1 137 ? 3.886 7.243 28.298 1.00 57.69 137 GLY A N 1
ATOM 1038 C CA . GLY A 1 137 ? 5.220 6.913 27.782 1.00 57.69 137 GLY A CA 1
ATOM 1039 C C . GLY A 1 137 ? 5.358 5.685 26.881 1.00 57.69 137 GLY A C 1
ATOM 1040 O O . GLY A 1 137 ? 6.382 5.575 26.208 1.00 57.69 137 GLY A O 1
ATOM 1041 N N . VAL A 1 138 ? 4.363 4.799 26.790 1.00 57.38 138 VAL A N 1
ATOM 1042 C CA . VAL A 1 138 ? 4.440 3.634 25.891 1.00 57.38 138 VAL A CA 1
ATOM 1043 C C . VAL A 1 138 ? 3.833 3.976 24.523 1.00 57.38 138 VAL A C 1
ATOM 1045 O O . VAL A 1 138 ? 2.629 4.230 24.432 1.00 57.38 138 VAL A O 1
ATOM 1048 N N . PRO A 1 139 ? 4.619 3.991 23.426 1.00 60.09 139 PRO A N 1
ATOM 1049 C CA . PRO A 1 139 ? 4.053 4.144 22.094 1.00 60.09 139 PRO A CA 1
ATOM 1050 C C . PRO A 1 139 ? 3.152 2.942 21.793 1.00 60.09 139 PRO A C 1
ATOM 1052 O O . PRO A 1 139 ? 3.590 1.795 21.848 1.00 60.09 139 PRO A O 1
ATOM 1055 N N . SER A 1 140 ? 1.884 3.206 21.467 1.00 66.81 140 SER A N 1
ATOM 1056 C CA . SER A 1 140 ? 0.976 2.161 20.982 1.00 66.81 140 SER A CA 1
ATOM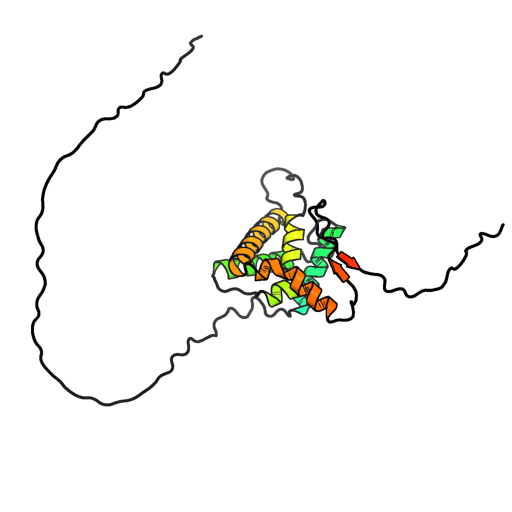 1057 C C . SER A 1 140 ? 1.598 1.467 19.757 1.00 66.81 140 SER A C 1
ATOM 1059 O O . SER A 1 140 ? 2.135 2.178 18.902 1.00 66.81 140 SER A O 1
ATOM 1061 N N . PRO A 1 141 ? 1.509 0.130 19.616 1.00 67.25 141 PRO A N 1
ATOM 1062 C CA . PRO A 1 141 ? 2.004 -0.595 18.440 1.00 67.25 141 PRO A CA 1
ATOM 1063 C C . PRO A 1 141 ? 1.516 0.018 17.121 1.00 67.25 141 PRO A C 1
ATOM 1065 O O . PRO A 1 141 ? 2.299 0.242 16.204 1.00 67.25 141 PRO A O 1
AT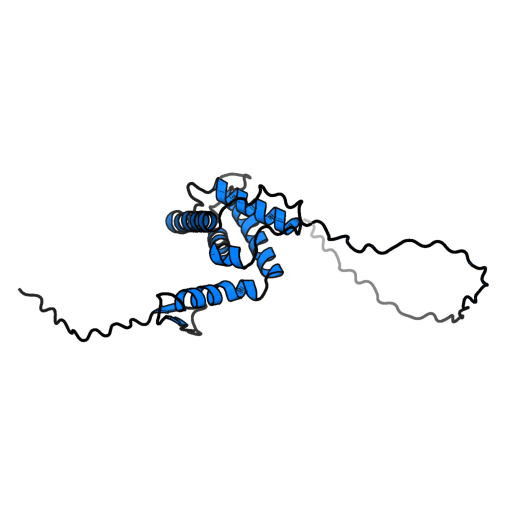OM 1068 N N . LEU A 1 142 ? 0.253 0.452 17.100 1.00 74.62 142 LEU A N 1
ATOM 1069 C CA . LEU A 1 142 ? -0.371 1.103 15.949 1.00 74.62 142 LEU A CA 1
ATOM 1070 C C . LEU A 1 142 ? 0.321 2.432 15.593 1.00 74.62 142 LEU A C 1
ATOM 1072 O O . LEU A 1 142 ? 0.417 2.805 14.430 1.00 74.62 142 LEU A O 1
ATOM 1076 N N . SER A 1 143 ? 0.888 3.135 16.579 1.00 80.44 143 SER A N 1
ATOM 1077 C CA . SER A 1 143 ? 1.686 4.338 16.333 1.00 80.44 143 SER A CA 1
ATOM 1078 C C . SER A 1 143 ? 2.988 4.041 15.594 1.00 80.44 143 SER A C 1
ATOM 1080 O O . SER A 1 143 ? 3.433 4.897 14.830 1.00 80.44 143 SER A O 1
ATOM 1082 N N . LEU A 1 144 ? 3.621 2.893 15.845 1.00 86.00 144 LEU A N 1
ATOM 1083 C CA . LEU A 1 144 ? 4.828 2.494 15.125 1.00 86.00 144 LEU A CA 1
ATOM 1084 C C . LEU A 1 144 ? 4.465 2.158 13.678 1.00 86.00 144 LEU A C 1
ATOM 1086 O O . LEU A 1 144 ? 5.076 2.702 12.760 1.00 86.00 144 LEU A O 1
ATOM 1090 N N . ASP A 1 145 ? 3.407 1.371 13.482 1.00 89.56 145 ASP A N 1
ATOM 1091 C CA . ASP A 1 145 ? 2.913 0.996 12.156 1.00 89.56 145 ASP A CA 1
ATOM 1092 C C . ASP A 1 145 ? 2.548 2.221 11.307 1.00 89.56 145 ASP A C 1
ATOM 1094 O O . ASP A 1 145 ? 2.920 2.290 10.137 1.00 89.56 145 ASP A O 1
ATOM 1098 N N . VAL A 1 146 ? 1.915 3.242 11.902 1.00 91.94 146 VAL A N 1
ATOM 1099 C CA . VAL A 1 146 ? 1.632 4.521 11.225 1.00 91.94 146 VAL A CA 1
ATOM 1100 C C . VAL A 1 146 ? 2.920 5.209 10.772 1.00 91.94 146 VAL A C 1
ATOM 1102 O O . VAL A 1 146 ? 3.004 5.662 9.631 1.00 91.94 146 VAL A O 1
ATOM 1105 N N . THR A 1 147 ? 3.948 5.279 11.624 1.00 92.38 147 THR A N 1
ATOM 1106 C CA . THR A 1 147 ? 5.225 5.902 11.233 1.00 92.38 147 THR A CA 1
ATOM 1107 C C . THR A 1 147 ? 5.948 5.113 10.143 1.00 92.38 147 THR A C 1
ATOM 1109 O O . THR A 1 147 ? 6.474 5.711 9.201 1.00 92.38 147 THR A O 1
ATOM 1112 N N . THR A 1 148 ? 5.930 3.781 10.221 1.00 93.88 148 THR A N 1
ATOM 1113 C CA . THR A 1 148 ? 6.466 2.890 9.188 1.00 93.88 148 THR A CA 1
ATOM 1114 C C . THR A 1 148 ? 5.730 3.119 7.870 1.00 93.88 148 THR A C 1
ATOM 1116 O O . THR A 1 148 ? 6.372 3.355 6.847 1.00 93.88 148 THR A O 1
ATOM 1119 N N . ALA A 1 149 ? 4.396 3.171 7.902 1.00 94.88 149 ALA A N 1
ATOM 1120 C CA . ALA A 1 149 ? 3.565 3.399 6.729 1.00 94.88 149 ALA A CA 1
ATOM 1121 C C . ALA A 1 149 ? 3.821 4.765 6.073 1.00 94.88 149 ALA A C 1
ATOM 1123 O O . ALA A 1 149 ? 3.949 4.847 4.852 1.00 94.88 149 ALA A O 1
ATOM 1124 N N . GLN A 1 150 ? 3.970 5.836 6.863 1.00 95.56 150 GLN A N 1
ATOM 1125 C CA . GLN A 1 150 ? 4.308 7.170 6.348 1.00 95.56 150 GLN A CA 1
ATOM 1126 C C . GLN A 1 150 ? 5.662 7.190 5.632 1.00 95.56 150 GLN A C 1
ATOM 1128 O O . GLN A 1 150 ? 5.796 7.784 4.559 1.00 95.56 150 GLN A O 1
ATOM 1133 N N . ARG A 1 151 ? 6.675 6.539 6.216 1.00 96.19 151 ARG A N 1
ATOM 1134 C CA . ARG A 1 151 ? 8.012 6.453 5.614 1.00 96.19 151 ARG A CA 1
ATOM 1135 C C . ARG A 1 151 ? 7.987 5.639 4.327 1.00 96.19 151 ARG A C 1
ATOM 1137 O O . ARG A 1 151 ? 8.576 6.076 3.342 1.00 96.19 151 ARG A O 1
ATOM 1144 N N . LEU A 1 152 ? 7.272 4.515 4.327 1.00 96.06 152 LEU A N 1
ATOM 1145 C CA . LEU A 1 152 ? 7.119 3.657 3.156 1.00 96.06 152 LEU A CA 1
ATOM 1146 C C . LEU A 1 152 ? 6.414 4.398 2.014 1.00 96.06 152 LEU A C 1
ATOM 1148 O O . LEU A 1 152 ? 6.919 4.424 0.896 1.00 96.06 152 LEU A O 1
ATOM 1152 N N . LYS A 1 153 ? 5.309 5.094 2.319 1.00 95.62 153 LYS A N 1
ATOM 1153 C CA . LYS A 1 153 ? 4.576 5.931 1.360 1.00 95.62 153 LYS A CA 1
ATOM 1154 C C . LYS A 1 153 ? 5.502 6.949 0.702 1.00 95.62 153 LYS A C 1
ATOM 1156 O O . LYS A 1 153 ? 5.579 7.006 -0.518 1.00 95.62 153 LYS A O 1
ATOM 1161 N N . LYS A 1 154 ? 6.271 7.695 1.500 1.00 96.12 154 LYS A N 1
ATOM 1162 C CA . LYS A 1 154 ? 7.219 8.693 0.986 1.00 96.12 154 LYS A CA 1
ATOM 1163 C C . LYS A 1 154 ? 8.337 8.067 0.142 1.00 96.12 154 LYS A C 1
ATOM 1165 O O . LYS A 1 154 ? 8.740 8.651 -0.866 1.00 96.12 154 LYS A O 1
ATOM 1170 N N . ALA A 1 155 ? 8.854 6.907 0.551 1.00 94.94 155 ALA A N 1
ATOM 1171 C CA . ALA A 1 155 ? 9.873 6.180 -0.203 1.00 94.94 155 ALA A CA 1
ATOM 1172 C C . ALA A 1 155 ? 9.339 5.770 -1.582 1.00 94.94 155 ALA A C 1
ATOM 1174 O O . ALA A 1 155 ? 9.973 6.050 -2.598 1.00 94.94 155 ALA A O 1
ATOM 1175 N N . TRP A 1 156 ? 8.133 5.206 -1.631 1.00 95.69 156 TRP A N 1
ATOM 1176 C CA . TRP A 1 156 ? 7.489 4.797 -2.876 1.00 95.69 156 TRP A CA 1
ATOM 1177 C C . TRP A 1 156 ? 7.080 5.975 -3.761 1.00 95.69 156 TRP A C 1
ATOM 1179 O O . TRP A 1 156 ? 7.350 5.936 -4.959 1.00 95.69 156 TRP A O 1
ATOM 1189 N N . GLU A 1 157 ? 6.546 7.060 -3.197 1.00 94.88 157 GLU A N 1
ATOM 1190 C CA . GLU A 1 157 ? 6.288 8.305 -3.938 1.00 94.88 157 GLU A CA 1
ATOM 1191 C C . GLU A 1 157 ? 7.571 8.845 -4.590 1.00 94.88 157 GLU A C 1
ATOM 1193 O O . GLU A 1 157 ? 7.561 9.279 -5.741 1.00 94.88 157 GLU A O 1
ATOM 1198 N N . THR A 1 158 ? 8.704 8.776 -3.885 1.00 94.12 158 THR A N 1
ATOM 1199 C CA . THR A 1 158 ? 9.997 9.249 -4.405 1.00 94.12 158 THR A CA 1
ATOM 1200 C C . THR A 1 158 ? 10.558 8.323 -5.486 1.00 94.12 158 THR A C 1
ATOM 1202 O O . THR A 1 158 ? 11.123 8.799 -6.476 1.00 94.12 158 THR A O 1
ATOM 1205 N N . ARG A 1 159 ? 10.423 7.006 -5.291 1.00 93.38 159 ARG A N 1
ATOM 1206 C CA . ARG A 1 159 ? 10.986 5.968 -6.161 1.00 93.38 159 ARG A CA 1
ATOM 1207 C C . ARG A 1 159 ? 10.201 5.808 -7.460 1.00 93.38 159 ARG A C 1
ATOM 1209 O O . ARG A 1 159 ? 10.812 5.745 -8.521 1.00 93.38 159 ARG A O 1
ATOM 1216 N N . PHE A 1 160 ? 8.875 5.750 -7.377 1.00 92.62 160 PHE A N 1
ATOM 1217 C CA . PHE A 1 160 ? 8.000 5.463 -8.517 1.00 92.62 160 PHE A CA 1
ATOM 1218 C C . PHE A 1 160 ? 7.400 6.724 -9.152 1.00 92.62 160 PHE A C 1
ATOM 1220 O O . PHE A 1 160 ? 7.041 6.692 -10.325 1.00 92.62 160 PHE A O 1
ATOM 1227 N N . ARG A 1 161 ? 7.340 7.851 -8.427 1.00 93.19 161 ARG A N 1
ATOM 1228 C CA . ARG A 1 161 ? 6.870 9.150 -8.943 1.00 93.19 161 ARG A CA 1
ATOM 1229 C C . ARG A 1 161 ? 5.502 9.032 -9.628 1.00 93.19 161 ARG A C 1
ATOM 1231 O O . ARG A 1 161 ? 4.544 8.605 -8.989 1.00 93.19 161 ARG A O 1
ATOM 1238 N N . ASP A 1 162 ? 5.411 9.389 -10.907 1.00 90.88 162 ASP A N 1
ATOM 1239 C CA . ASP A 1 162 ? 4.174 9.395 -11.693 1.00 90.88 162 ASP A CA 1
ATOM 1240 C C . ASP A 1 162 ? 3.507 8.009 -11.747 1.00 90.88 162 ASP A C 1
ATOM 1242 O O . ASP A 1 162 ? 2.277 7.913 -11.741 1.00 90.88 162 ASP A O 1
ATOM 1246 N N . ASP A 1 163 ? 4.288 6.925 -11.704 1.00 89.75 163 ASP A N 1
ATOM 1247 C CA . ASP A 1 163 ? 3.750 5.560 -11.667 1.00 89.75 163 ASP A CA 1
ATOM 1248 C C . ASP A 1 163 ? 3.004 5.274 -10.358 1.00 89.75 163 ASP A C 1
ATOM 1250 O O . ASP A 1 163 ? 2.051 4.498 -10.356 1.00 89.75 163 ASP A O 1
ATOM 1254 N N . TYR A 1 164 ? 3.399 5.917 -9.252 1.00 91.44 164 TYR A N 1
ATOM 1255 C CA . TYR A 1 164 ? 2.705 5.810 -7.967 1.00 91.44 164 TYR A CA 1
ATOM 1256 C C . TYR A 1 164 ? 1.370 6.556 -7.986 1.00 91.44 164 TYR A C 1
ATOM 1258 O O . TYR A 1 164 ? 0.353 6.031 -7.540 1.00 91.44 164 TYR A O 1
ATOM 1266 N N . PHE A 1 165 ? 1.355 7.772 -8.538 1.00 89.50 165 PHE A N 1
ATOM 1267 C CA . PHE A 1 165 ? 0.142 8.591 -8.598 1.00 89.50 165 PHE A CA 1
ATOM 1268 C C . PHE A 1 165 ? -0.877 8.064 -9.613 1.00 89.50 165 PHE A C 1
ATOM 1270 O O . PHE A 1 165 ? -2.076 8.177 -9.390 1.00 89.50 165 PHE A O 1
ATOM 1277 N N . SER A 1 166 ? -0.418 7.422 -10.689 1.00 91.50 166 SER A N 1
ATOM 1278 C CA . SER A 1 166 ? -1.285 6.826 -11.714 1.00 91.50 166 SER A CA 1
ATOM 1279 C C . SER A 1 166 ? -1.749 5.395 -11.395 1.00 91.50 166 SER A C 1
ATOM 1281 O O . SER A 1 166 ? -2.369 4.739 -12.241 1.00 91.50 166 SER A O 1
ATOM 1283 N N . MET A 1 167 ? -1.479 4.882 -10.184 1.00 90.12 167 MET A N 1
ATOM 1284 C CA . MET A 1 167 ? -1.882 3.527 -9.785 1.00 90.12 167 MET A CA 1
ATOM 1285 C C . MET A 1 167 ? -3.396 3.320 -9.867 1.00 90.12 167 MET A C 1
ATOM 1287 O O . MET A 1 167 ? -3.838 2.268 -10.333 1.00 90.12 167 MET A O 1
ATOM 1291 N N . ASP A 1 168 ? -4.187 4.317 -9.474 1.00 88.31 168 ASP A N 1
ATOM 1292 C CA . ASP A 1 168 ? -5.650 4.237 -9.524 1.00 88.31 168 ASP A CA 1
ATOM 1293 C C . ASP A 1 168 ? -6.179 4.238 -10.957 1.00 88.31 168 ASP A C 1
ATOM 1295 O O . ASP A 1 168 ? -6.988 3.379 -11.310 1.00 88.31 168 ASP A O 1
ATOM 1299 N N . ASP A 1 169 ? -5.635 5.092 -11.823 1.00 87.88 169 ASP A N 1
ATOM 1300 C CA . ASP A 1 169 ? -5.967 5.093 -13.250 1.00 87.88 169 ASP A CA 1
ATOM 1301 C C . ASP A 1 169 ? -5.606 3.760 -13.913 1.00 87.88 169 ASP A C 1
ATOM 1303 O O . ASP A 1 169 ? -6.312 3.255 -14.789 1.00 87.88 169 ASP A O 1
ATOM 1307 N N . ALA A 1 170 ? -4.474 3.163 -13.533 1.00 87.25 170 ALA A N 1
ATOM 1308 C CA . ALA A 1 170 ? -4.071 1.850 -14.027 1.00 87.25 170 ALA A CA 1
ATOM 1309 C C . ALA A 1 170 ? -5.015 0.735 -13.542 1.00 87.25 170 ALA A C 1
ATOM 1311 O O . ALA A 1 170 ? -5.354 -0.161 -14.325 1.00 87.25 170 ALA A O 1
ATOM 1312 N N . ARG A 1 171 ? -5.471 0.790 -12.285 1.00 86.56 171 ARG A N 1
ATOM 1313 C CA . ARG A 1 171 ? -6.477 -0.144 -11.752 1.00 86.56 171 ARG A CA 1
ATOM 1314 C C . ARG A 1 171 ? -7.807 0.002 -12.466 1.00 86.56 171 ARG A C 1
ATOM 1316 O O . ARG A 1 171 ? -8.341 -1.000 -12.935 1.00 86.56 171 ARG A O 1
ATOM 1323 N N . LEU A 1 172 ? -8.310 1.225 -12.615 1.00 84.69 172 LEU A N 1
ATOM 1324 C CA . LEU A 1 172 ? -9.572 1.459 -13.304 1.00 84.69 172 LEU A CA 1
ATOM 1325 C C . LEU A 1 172 ? -9.509 0.961 -14.747 1.00 84.69 172 LEU A C 1
ATOM 1327 O O . LEU A 1 172 ? -10.393 0.220 -15.169 1.00 84.69 172 LEU A O 1
ATOM 1331 N N . ARG A 1 173 ? -8.444 1.286 -15.489 1.00 86.75 173 ARG A N 1
ATOM 1332 C CA . ARG A 1 173 ? -8.256 0.775 -16.857 1.00 86.75 173 ARG A CA 1
ATOM 1333 C C . ARG A 1 173 ? -8.253 -0.753 -16.906 1.00 86.75 173 ARG A C 1
ATOM 1335 O O . ARG A 1 173 ? -8.733 -1.332 -17.877 1.00 86.75 173 ARG A O 1
ATOM 1342 N N . SER A 1 174 ? -7.725 -1.413 -15.877 1.00 83.94 174 SER A N 1
ATOM 1343 C CA . SER A 1 174 ? -7.731 -2.878 -15.782 1.00 83.94 174 SER A CA 1
ATOM 1344 C C . SER A 1 174 ? -9.139 -3.422 -15.521 1.00 83.94 174 SER A C 1
ATOM 1346 O O . SER A 1 174 ? -9.546 -4.385 -16.168 1.00 83.94 174 SER A O 1
ATOM 1348 N N . LEU A 1 175 ? -9.921 -2.763 -14.660 1.00 82.00 175 LEU A N 1
ATOM 1349 C CA . LEU A 1 175 ? -11.328 -3.098 -14.412 1.00 82.00 175 LEU A CA 1
ATOM 1350 C C . LEU A 1 175 ? -12.199 -2.888 -15.661 1.00 82.00 175 LEU A C 1
ATOM 1352 O O . LEU A 1 175 ? -13.003 -3.760 -15.995 1.00 82.00 175 LEU A O 1
ATOM 1356 N N . GLN A 1 176 ? -11.982 -1.786 -16.384 1.00 81.50 176 GLN A N 1
ATOM 1357 C CA . GLN A 1 176 ? -12.686 -1.442 -17.626 1.00 81.50 176 GLN A CA 1
ATOM 1358 C C . GLN A 1 176 ? -12.424 -2.436 -18.764 1.00 81.50 176 GLN A C 1
ATOM 1360 O O . GLN A 1 176 ? -13.302 -2.696 -19.584 1.00 81.50 176 GLN A O 1
ATOM 1365 N N . ARG A 1 177 ? -11.221 -3.024 -18.816 1.00 79.81 177 ARG A N 1
ATOM 1366 C CA . ARG A 1 177 ? -10.896 -4.114 -19.756 1.00 79.81 177 ARG A CA 1
ATOM 1367 C C . ARG A 1 177 ? -11.579 -5.436 -19.394 1.00 79.81 177 ARG A C 1
ATOM 1369 O O . ARG A 1 177 ? -11.646 -6.329 -20.235 1.00 79.81 177 ARG A O 1
ATOM 1376 N N . GLY A 1 178 ? -12.045 -5.573 -18.155 1.00 72.56 178 GLY A N 1
ATOM 1377 C CA . GLY A 1 178 ? -12.769 -6.735 -17.660 1.00 72.56 178 GLY A CA 1
ATOM 1378 C C . GLY A 1 178 ? -14.273 -6.664 -17.938 1.00 72.56 178 GLY A C 1
ATOM 1379 O O . GLY A 1 178 ? -14.731 -6.235 -18.996 1.00 72.56 178 GLY A O 1
ATOM 1380 N N . ARG A 1 179 ? -15.071 -7.129 -16.969 1.00 71.44 179 ARG A N 1
ATOM 1381 C CA . ARG A 1 179 ? -16.544 -7.132 -17.059 1.00 71.44 179 ARG A CA 1
ATOM 1382 C C . ARG A 1 179 ? -17.187 -5.791 -16.693 1.00 71.44 179 ARG A C 1
ATOM 1384 O O . ARG A 1 179 ? -18.379 -5.629 -16.928 1.00 71.44 179 ARG A O 1
ATOM 1391 N N . LEU A 1 180 ? -16.426 -4.856 -16.122 1.00 68.56 180 LEU A N 1
ATOM 1392 C CA . LEU A 1 180 ? -16.938 -3.559 -15.694 1.00 68.56 180 LEU A CA 1
ATOM 1393 C C . LEU A 1 180 ? -16.913 -2.585 -16.875 1.00 68.56 180 LEU A C 1
ATOM 1395 O O . LEU A 1 180 ? -15.945 -1.861 -17.074 1.00 68.56 180 LEU A O 1
ATOM 1399 N N . LYS A 1 181 ? -17.966 -2.598 -17.688 1.00 61.88 181 LYS A N 1
ATOM 1400 C CA . LYS A 1 181 ? -18.170 -1.606 -18.749 1.00 61.88 181 LYS A CA 1
ATOM 1401 C C . LYS A 1 181 ? -18.983 -0.442 -18.161 1.00 61.88 181 LYS A C 1
ATOM 1403 O O . LYS A 1 181 ? -19.787 -0.670 -17.265 1.00 61.88 181 LYS A O 1
ATOM 1408 N N . ASP A 1 182 ? -18.741 0.780 -18.631 1.00 62.72 182 ASP A N 1
ATOM 1409 C CA . ASP A 1 182 ? -19.525 1.990 -18.305 1.00 62.72 182 ASP A CA 1
ATOM 1410 C C . ASP A 1 182 ? -19.242 2.689 -16.949 1.00 62.72 182 ASP A C 1
ATOM 1412 O O . ASP A 1 182 ? -20.160 3.113 -16.245 1.00 62.72 182 ASP A O 1
ATOM 1416 N N . VAL A 1 183 ? -17.967 2.874 -16.580 1.00 58.41 183 VAL A N 1
ATOM 1417 C CA . VAL A 1 183 ? -17.572 3.763 -15.462 1.00 58.41 183 VAL A CA 1
ATOM 1418 C C . VAL A 1 183 ? -16.907 5.023 -16.007 1.00 58.41 183 VAL A C 1
ATOM 1420 O O . VAL A 1 183 ? -15.818 4.939 -16.577 1.00 58.41 183 VAL A O 1
ATOM 1423 N N . ASP A 1 184 ? -17.553 6.171 -15.789 1.00 61.50 184 ASP A N 1
ATOM 1424 C CA . ASP A 1 184 ? -17.056 7.495 -16.171 1.00 61.50 184 ASP A CA 1
ATOM 1425 C C . ASP A 1 184 ? -16.490 8.240 -14.947 1.00 61.50 184 ASP A C 1
ATOM 1427 O O . ASP A 1 184 ? -17.032 8.169 -13.836 1.00 61.50 184 ASP A O 1
ATOM 1431 N N . HIS A 1 185 ? -15.409 9.000 -15.154 1.00 48.97 185 HIS A N 1
ATOM 1432 C CA . HIS A 1 185 ? -14.887 9.928 -14.147 1.00 48.97 185 HIS A CA 1
ATOM 1433 C C . HIS A 1 185 ? -15.738 11.198 -14.128 1.00 48.97 185 HIS A C 1
ATOM 1435 O O . HIS A 1 185 ? -15.701 11.995 -15.068 1.00 48.97 185 HIS A O 1
ATOM 1441 N N . ALA A 1 186 ? -16.473 11.433 -13.044 1.00 53.09 186 ALA A N 1
ATOM 1442 C CA . ALA A 1 186 ? -17.137 12.711 -12.836 1.00 53.09 186 ALA A CA 1
ATOM 1443 C C . ALA A 1 186 ? -16.216 13.632 -12.028 1.00 53.09 186 ALA A C 1
ATOM 1445 O O . ALA A 1 186 ? -16.213 13.617 -10.797 1.00 53.09 186 ALA A O 1
ATOM 1446 N N . VAL A 1 187 ? -15.436 14.464 -12.722 1.00 46.25 187 VAL A N 1
ATOM 1447 C CA . VAL A 1 187 ? -14.679 15.547 -12.080 1.00 46.25 187 VAL A CA 1
ATOM 1448 C C . VAL A 1 187 ? -15.650 16.684 -11.763 1.00 46.25 187 VAL A C 1
ATOM 1450 O O . VAL A 1 187 ? -15.903 17.558 -12.591 1.00 46.25 187 VAL A O 1
ATOM 1453 N N . GLN A 1 188 ? -16.226 16.687 -10.562 1.00 48.47 188 GLN A N 1
ATOM 1454 C CA . GLN A 1 188 ? -16.877 17.886 -10.037 1.00 48.47 188 GLN A CA 1
ATOM 1455 C C . GLN A 1 188 ? -15.822 18.740 -9.334 1.00 48.47 188 GLN A C 1
ATOM 1457 O O . GLN A 1 188 ? -15.394 18.416 -8.235 1.00 48.47 188 GLN A O 1
ATOM 1462 N N . GLN A 1 189 ? -15.449 19.869 -9.947 1.00 45.25 189 GLN A N 1
ATOM 1463 C CA . GLN A 1 189 ? -14.449 20.838 -9.455 1.00 45.25 189 GLN A CA 1
ATOM 1464 C C . GLN A 1 189 ? -14.700 21.420 -8.044 1.00 45.25 189 GLN A C 1
ATOM 1466 O O . GLN A 1 189 ? -13.927 22.259 -7.587 1.00 45.25 189 GLN A O 1
ATOM 1471 N N . LYS A 1 190 ? -15.777 21.029 -7.355 1.00 45.94 190 LYS A N 1
ATOM 1472 C CA . LYS A 1 190 ? -16.174 21.590 -6.058 1.00 45.94 190 LYS A CA 1
ATOM 1473 C C . LYS A 1 190 ? -15.944 20.650 -4.872 1.00 45.94 190 LYS A C 1
ATOM 1475 O O . LYS A 1 190 ? -15.889 21.137 -3.749 1.00 45.94 190 LYS A O 1
ATOM 1480 N N . ASP A 1 191 ? -15.765 19.354 -5.113 1.00 46.22 191 ASP A N 1
ATOM 1481 C CA . ASP A 1 191 ? -15.368 18.389 -4.088 1.00 46.22 191 ASP A CA 1
ATOM 1482 C C . ASP A 1 191 ? -13.938 17.936 -4.390 1.00 46.22 191 ASP A C 1
ATOM 1484 O O . ASP A 1 191 ? -13.628 17.527 -5.504 1.00 46.22 191 ASP A O 1
ATOM 1488 N N . GLN A 1 192 ? -13.057 17.985 -3.392 1.00 48.75 192 GLN A N 1
ATOM 1489 C CA . GLN A 1 192 ? -11.651 17.559 -3.486 1.00 48.75 192 GLN A CA 1
ATOM 1490 C C . GLN A 1 192 ? -11.488 16.036 -3.707 1.00 48.75 192 GLN A C 1
ATOM 1492 O O . GLN A 1 192 ? -10.386 15.503 -3.615 1.00 48.75 192 GLN A O 1
ATOM 1497 N N . PHE A 1 193 ? -12.582 15.325 -3.987 1.00 42.44 193 PHE A N 1
ATOM 1498 C CA . PHE A 1 193 ? -12.629 13.884 -4.163 1.00 42.44 193 PHE A CA 1
ATOM 1499 C C . PHE A 1 193 ? -13.175 13.542 -5.545 1.00 42.44 193 PHE A C 1
ATOM 1501 O O . PHE A 1 193 ? -14.285 13.931 -5.913 1.00 42.44 193 PHE A O 1
ATOM 1508 N N . GLU A 1 194 ? -12.400 12.762 -6.290 1.00 51.41 194 GLU A N 1
ATOM 1509 C CA . GLU A 1 194 ? -12.845 12.136 -7.527 1.00 51.41 194 GLU A CA 1
ATOM 1510 C C . GLU A 1 194 ? -13.972 11.146 -7.208 1.00 51.41 194 GLU A C 1
ATOM 1512 O O . GLU A 1 194 ? -13.785 10.183 -6.459 1.00 51.41 194 GLU A O 1
ATOM 1517 N N . ARG A 1 195 ? -15.172 11.396 -7.744 1.00 55.16 195 ARG A N 1
ATOM 1518 C CA . ARG A 1 195 ? -16.299 10.464 -7.650 1.00 55.16 195 ARG A CA 1
ATOM 1519 C C . ARG A 1 195 ? -16.373 9.634 -8.929 1.00 55.16 195 ARG A C 1
ATOM 1521 O O . ARG A 1 195 ? -16.476 10.173 -10.030 1.00 55.16 195 ARG A O 1
ATOM 1528 N N . TYR A 1 196 ? -16.366 8.316 -8.765 1.00 52.03 196 TYR A N 1
ATOM 1529 C CA . TYR A 1 196 ? -16.613 7.360 -9.841 1.00 52.03 196 TYR A CA 1
ATOM 1530 C C . TYR A 1 196 ? -18.119 7.129 -9.960 1.00 52.03 196 TYR A C 1
ATOM 1532 O O . TYR A 1 196 ? -18.762 6.752 -8.979 1.00 52.03 196 TYR A O 1
ATOM 1540 N N . ILE A 1 197 ? -18.688 7.365 -11.145 1.00 63.03 197 ILE A N 1
ATOM 1541 C CA . ILE A 1 197 ? -20.106 7.110 -11.413 1.00 63.03 197 ILE A CA 1
ATOM 1542 C C . ILE A 1 197 ? -20.188 5.933 -12.381 1.00 63.03 197 ILE A C 1
ATOM 1544 O O . ILE A 1 197 ? -19.753 6.023 -13.529 1.00 63.03 197 ILE A O 1
ATOM 1548 N N . ALA A 1 198 ? -20.751 4.820 -11.913 1.00 53.59 198 ALA A N 1
ATOM 1549 C CA . ALA A 1 198 ? -21.172 3.750 -12.803 1.00 53.59 198 ALA A CA 1
ATOM 1550 C C . ALA A 1 198 ? -22.430 4.218 -13.540 1.00 53.59 198 ALA A C 1
ATOM 1552 O O . ALA A 1 198 ? -23.430 4.570 -12.906 1.00 53.59 198 ALA A O 1
ATOM 1553 N N . ARG A 1 199 ? -22.403 4.237 -14.872 1.00 51.22 199 ARG A N 1
ATOM 1554 C CA . ARG A 1 199 ? -23.643 4.371 -15.631 1.00 51.22 199 ARG A CA 1
ATOM 1555 C C . ARG A 1 199 ? -24.358 3.038 -15.526 1.00 51.22 199 ARG A C 1
ATOM 1557 O O . ARG A 1 199 ? -23.855 2.013 -15.976 1.00 51.22 199 ARG A O 1
ATOM 1564 N N . ALA A 1 200 ? -25.541 3.045 -14.929 1.00 45.97 200 ALA A N 1
ATOM 1565 C CA . ALA A 1 200 ? -26.442 1.925 -15.092 1.00 45.97 200 ALA A CA 1
ATOM 1566 C C . ALA A 1 200 ? -26.820 1.859 -16.578 1.00 45.97 200 ALA A C 1
ATOM 1568 O O . ALA A 1 200 ? -27.695 2.593 -17.032 1.00 45.97 200 ALA A O 1
ATOM 1569 N N . SER A 1 201 ? -26.191 0.965 -17.336 1.00 51.81 201 SER A N 1
ATOM 1570 C CA . SER A 1 201 ? -26.767 0.454 -18.581 1.00 51.81 201 SER A CA 1
ATOM 1571 C C . SER A 1 201 ? -27.929 -0.484 -18.228 1.00 51.81 201 SER A C 1
ATOM 1573 O O . SER A 1 201 ? -27.917 -1.670 -18.538 1.00 51.81 201 SER A O 1
ATOM 1575 N N . CYS A 1 202 ? -28.929 0.040 -17.514 1.00 37.31 202 CYS A N 1
ATOM 1576 C CA . CYS A 1 202 ? -30.244 -0.571 -17.425 1.00 37.31 202 CYS A CA 1
ATOM 1577 C C . CYS A 1 202 ? -31.041 -0.050 -18.615 1.00 37.31 202 CYS A C 1
ATOM 1579 O O . CYS A 1 202 ? -31.718 0.973 -18.538 1.00 37.31 202 CYS A O 1
ATOM 1581 N N . SER A 1 203 ? -30.962 -0.756 -19.739 1.00 50.03 203 SER A N 1
ATOM 1582 C CA . SER A 1 203 ? -32.092 -0.793 -20.657 1.00 50.03 203 SER A CA 1
ATOM 1583 C C . SER A 1 203 ? -33.195 -1.606 -19.980 1.00 50.03 203 SER A C 1
ATOM 1585 O O . SER A 1 203 ? -33.335 -2.794 -20.255 1.00 50.03 203 SER A O 1
ATOM 1587 N N . ASP A 1 204 ? -33.916 -0.986 -19.047 1.00 38.09 204 ASP A N 1
ATOM 1588 C CA . ASP A 1 204 ? -35.128 -1.560 -18.475 1.00 38.09 204 ASP A CA 1
ATOM 1589 C C . 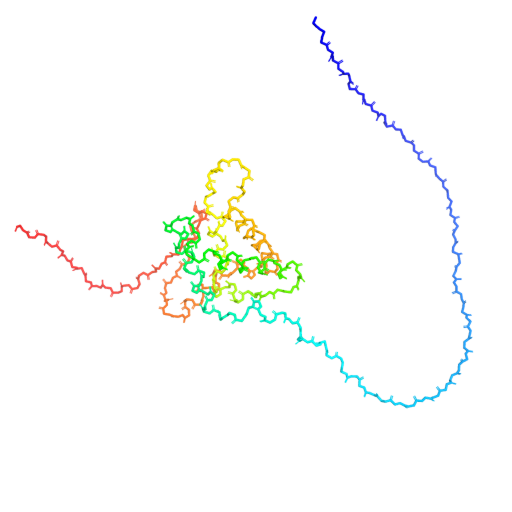ASP A 1 204 ? -36.295 -0.616 -18.760 1.00 38.09 204 ASP A C 1
ATOM 1591 O O . ASP A 1 204 ? -36.593 0.327 -18.027 1.00 38.09 204 ASP A O 1
ATOM 1595 N N . SER A 1 205 ? -36.919 -0.832 -19.916 1.00 48.56 205 SER A N 1
ATOM 1596 C CA . SER A 1 205 ? -38.267 -0.352 -20.172 1.00 48.56 205 SER A CA 1
ATOM 1597 C C . SER A 1 205 ? -39.243 -1.263 -19.429 1.00 48.56 205 SER A C 1
ATOM 1599 O O . SER A 1 205 ? -39.860 -2.141 -20.029 1.00 48.56 205 SER A O 1
ATOM 1601 N N . ALA A 1 206 ? -39.389 -1.053 -18.129 1.00 38.25 206 ALA A N 1
ATOM 1602 C CA . ALA A 1 206 ? -40.506 -1.585 -17.367 1.00 38.25 206 ALA A CA 1
ATOM 1603 C C . ALA A 1 206 ? -40.834 -0.604 -16.243 1.00 38.25 206 ALA A C 1
ATOM 1605 O O . ALA A 1 206 ? -40.325 -0.679 -15.128 1.00 38.25 206 ALA A O 1
ATOM 1606 N N . VAL A 1 207 ? -41.700 0.355 -16.568 1.00 43.09 207 VAL A N 1
ATOM 1607 C CA . VAL A 1 207 ? -42.459 1.108 -15.569 1.00 43.09 207 VAL A CA 1
ATOM 1608 C C . VAL A 1 207 ? -43.372 0.084 -14.894 1.00 43.09 207 VAL A C 1
ATOM 1610 O O . VAL A 1 207 ? -44.391 -0.310 -15.454 1.00 43.09 207 VAL A O 1
ATOM 1613 N N . ALA A 1 208 ? -42.954 -0.444 -13.748 1.00 46.34 208 ALA A N 1
ATOM 1614 C CA . ALA A 1 208 ? -43.846 -1.184 -12.874 1.00 46.34 208 ALA A CA 1
ATOM 1615 C C . ALA A 1 208 ? -44.517 -0.162 -11.951 1.00 46.34 208 ALA A C 1
ATOM 1617 O O . ALA A 1 208 ? -43.939 0.252 -10.945 1.00 46.34 208 ALA A O 1
ATOM 1618 N N . ASP A 1 209 ? -45.717 0.273 -12.337 1.00 40.72 209 ASP A N 1
ATOM 1619 C CA . ASP A 1 209 ? -46.638 0.985 -11.456 1.00 40.72 209 ASP A CA 1
ATOM 1620 C C . ASP A 1 209 ? -46.945 0.090 -10.249 1.00 40.72 209 ASP A C 1
ATOM 1622 O O . ASP A 1 209 ? -47.565 -0.968 -10.373 1.00 40.72 209 ASP A O 1
ATOM 1626 N N . PHE A 1 210 ? -46.470 0.493 -9.072 1.00 40.84 210 PHE A N 1
ATOM 1627 C CA . PHE A 1 210 ? -46.796 -0.169 -7.816 1.00 40.84 210 PHE A CA 1
ATOM 1628 C C . PHE A 1 210 ? -47.993 0.552 -7.190 1.00 40.84 210 PHE A C 1
ATOM 1630 O O . PHE A 1 210 ? -47.836 1.557 -6.500 1.00 40.84 210 PHE A O 1
ATOM 1637 N N . GLU A 1 211 ? -49.197 0.052 -7.466 1.00 45.72 211 GLU A N 1
ATOM 1638 C CA . GLU A 1 211 ? -50.418 0.408 -6.734 1.00 45.72 211 GLU A CA 1
ATOM 1639 C C . GLU A 1 211 ? -50.400 -0.271 -5.349 1.00 45.72 211 GLU A C 1
ATOM 1641 O O . GLU A 1 211 ? -50.354 -1.504 -5.276 1.00 45.72 211 GLU A O 1
ATOM 1646 N N . PRO A 1 212 ? -50.443 0.479 -4.232 1.00 51.28 212 PRO A N 1
ATOM 1647 C CA . PRO A 1 212 ? -50.646 -0.108 -2.918 1.00 51.28 212 PRO A CA 1
ATOM 1648 C C . PRO A 1 212 ? -52.144 -0.378 -2.709 1.00 51.28 212 PRO A C 1
ATOM 1650 O O . PRO A 1 212 ? -52.930 0.537 -2.470 1.00 51.28 212 PRO A O 1
ATOM 1653 N N . GLY A 1 213 ? -52.529 -1.651 -2.812 1.00 53.34 213 GLY A N 1
ATOM 1654 C CA . GLY A 1 213 ? -53.877 -2.128 -2.498 1.00 53.34 213 GLY A CA 1
ATOM 1655 C C . GLY A 1 213 ? -54.243 -1.948 -1.019 1.00 53.34 213 GLY A C 1
ATOM 1656 O O . GLY A 1 213 ? -53.399 -2.133 -0.139 1.00 53.34 213 GLY A O 1
ATOM 1657 N N . GLN A 1 214 ? -55.505 -1.561 -0.808 1.00 43.75 214 GLN A N 1
ATOM 1658 C CA . GLN A 1 214 ? -56.186 -1.288 0.466 1.00 43.75 214 GLN A CA 1
ATOM 1659 C C . GLN A 1 214 ? -56.355 -2.506 1.378 1.00 43.75 214 GLN A C 1
ATOM 1661 O O . GLN A 1 214 ? -56.503 -3.632 0.850 1.00 43.75 214 GLN A O 1
#

Radius of gyration: 32.67 Å; chains: 1; bounding box: 118×65×69 Å